Protein AF-0000000084521535 (afdb_homodimer)

Nearest PDB structures (foldseek):
  5iv5-assembly1_O  TM=6.485E-01  e=1.699E-05  Tequatrovirus T4
  2xgf-assembly1_C  TM=7.036E-01  e=1.764E-04  Tequatrovirus T4
  8kec-assembly1_A  TM=5.358E-01  e=5.650E-05  unclassified Caudoviricetes
  5iv5-assembly1_O  TM=6.763E-01  e=2.170E-05  Tequatrovirus T4
  2xgf-assembly1_C  TM=6.401E-01  e=1.350E-04  Tequatrovirus T4

Sequence (310 aa):
MGFIENTKGGSSVPVGAVMHFTTKNPPKGWLKANGEAVSRTQYADLFTVIGTTFGNGDGSTTFNLPDLRGEFIRGFDDERGVDKERIFGSWQEDELKSHNHNLAYRLRSGEQGPLNQWVAESFNGSGYYDKNKITQTGGYETRPRNVSLLACIKYMGFIENTKGGSSVPVGAVMHFTTKNPPKGWLKANGEAVSRTQYADLFTVIGTTFGNGDGSTTFNLPDLRGEFIRGFDDERGVDKERIFGSWQEDELKSHNHNLAYRLRSGEQGPLNQWVAESFNGSGYYDKNKITQTGGYETRPRNVSLLACIKY

Organism: Aneurinibacillus migulanus (NCBI:txid47500)

Structure (mmCIF, N/CA/C/O backbone):
data_AF-0000000084521535-model_v1
#
loop_
_entity.id
_entity.type
_entity.pdbx_description
1 polymer 'Phage Tail Collar Domain'
#
loop_
_atom_site.group_PDB
_atom_site.id
_atom_site.type_symbol
_atom_site.label_atom_id
_atom_site.label_alt_id
_atom_site.label_comp_id
_atom_site.label_asym_id
_atom_site.label_entity_id
_atom_site.label_seq_id
_atom_site.pdbx_PDB_ins_code
_atom_site.Cartn_x
_atom_site.Cartn_y
_atom_site.Cartn_z
_atom_site.occupancy
_atom_site.B_iso_or_equiv
_atom_site.auth_seq_id
_atom_site.auth_comp_id
_atom_site.auth_asym_id
_atom_site.auth_atom_id
_atom_site.pdbx_PDB_model_num
ATOM 1 N N . MET A 1 1 ? 23.375 9.797 11.828 1 26.84 1 MET A N 1
ATOM 2 C CA . MET A 1 1 ? 22.891 11.094 11.352 1 26.84 1 MET A CA 1
ATOM 3 C C . MET A 1 1 ? 21.547 11.438 11.977 1 26.84 1 MET A C 1
ATOM 5 O O . MET A 1 1 ? 20.594 10.664 11.875 1 26.84 1 MET A O 1
ATOM 9 N N . GLY A 1 2 ? 21.5 12.281 13.008 1 27.72 2 GLY A N 1
ATOM 10 C CA . GLY A 1 2 ? 20.484 12.539 14.016 1 27.72 2 GLY A CA 1
ATOM 11 C C . GLY A 1 2 ? 19.234 13.164 13.445 1 27.72 2 GLY A C 1
ATOM 12 O O . GLY A 1 2 ? 19.25 13.734 12.359 1 27.72 2 GLY A O 1
ATOM 13 N N . PHE A 1 3 ? 18.094 12.562 13.742 1 35.12 3 PHE A N 1
ATOM 14 C CA . PHE A 1 3 ? 16.766 13.125 13.539 1 35.12 3 PHE A CA 1
ATOM 15 C C . PHE A 1 3 ? 16.734 14.602 13.922 1 35.12 3 PHE A C 1
ATOM 17 O O . PHE A 1 3 ? 17.172 14.969 15.008 1 35.12 3 PHE A O 1
ATOM 24 N N . ILE A 1 4 ? 17.062 15.477 13 1 33.47 4 ILE A N 1
ATOM 25 C CA . ILE A 1 4 ? 16.938 16.891 13.32 1 33.47 4 ILE A CA 1
ATOM 26 C C . ILE A 1 4 ? 15.516 17.188 13.797 1 33.47 4 ILE A C 1
ATOM 28 O O . ILE A 1 4 ? 14.547 16.906 13.094 1 33.47 4 ILE A O 1
ATOM 32 N N . GLU A 1 5 ? 15.312 17.172 15.07 1 34.81 5 GLU A N 1
ATOM 33 C CA . GLU A 1 5 ? 14.07 17.609 15.703 1 34.81 5 GLU A CA 1
ATOM 34 C C . GLU A 1 5 ? 13.727 19.047 15.32 1 34.81 5 GLU A C 1
ATOM 36 O O . GLU A 1 5 ? 14.344 19.984 15.82 1 34.81 5 GLU A O 1
ATOM 41 N N . ASN A 1 6 ? 13.719 19.422 14.055 1 33.72 6 ASN A N 1
ATOM 42 C CA . ASN A 1 6 ? 13.305 20.812 13.914 1 33.72 6 ASN A CA 1
ATOM 43 C C . ASN A 1 6 ? 11.938 21.047 14.555 1 33.72 6 ASN A C 1
ATOM 45 O O . ASN A 1 6 ? 10.945 20.438 14.156 1 33.72 6 ASN A O 1
ATOM 49 N N . THR A 1 7 ? 11.867 21.516 15.805 1 36.12 7 THR A N 1
ATOM 50 C CA . THR A 1 7 ? 10.82 21.906 16.734 1 36.12 7 THR A CA 1
ATOM 51 C C . THR A 1 7 ? 9.859 22.906 16.094 1 36.12 7 THR A C 1
ATOM 53 O O . THR A 1 7 ? 8.836 23.25 16.688 1 36.12 7 THR A O 1
ATOM 56 N N . LYS A 1 8 ? 10.367 23.781 15.25 1 39.34 8 LYS A N 1
ATOM 57 C CA . LYS A 1 8 ? 9.461 24.922 15.102 1 39.34 8 LYS A CA 1
ATOM 58 C C . LYS A 1 8 ? 8.055 24.469 14.727 1 39.34 8 LYS A C 1
ATOM 60 O O . LYS A 1 8 ? 7.066 25.016 15.219 1 39.34 8 LYS A O 1
ATOM 65 N N . GLY A 1 9 ? 7.758 24.016 13.5 1 36.34 9 GLY A N 1
ATOM 66 C CA . GLY A 1 9 ? 6.387 23.672 13.148 1 36.34 9 GLY A CA 1
ATOM 67 C C . GLY A 1 9 ? 5.953 22.312 13.664 1 36.34 9 GLY A C 1
ATOM 68 O O . GLY A 1 9 ? 6.387 21.281 13.148 1 36.34 9 GLY A O 1
ATOM 69 N N . GLY A 1 10 ? 5.941 22.094 14.867 1 43.03 10 GLY A N 1
ATOM 70 C CA . GLY A 1 10 ? 5.484 20.922 15.594 1 43.03 10 GLY A CA 1
ATOM 71 C C . GLY A 1 10 ? 4.445 20.125 14.836 1 43.03 10 GLY A C 1
ATOM 72 O O . GLY A 1 10 ? 3.244 20.266 15.07 1 43.03 10 GLY A O 1
ATOM 73 N N . SER A 1 11 ? 4.574 20.016 13.461 1 52.09 11 SER A N 1
ATOM 74 C CA . SER A 1 11 ? 3.383 19.672 12.695 1 52.09 11 SER A CA 1
ATOM 75 C C . SER A 1 11 ? 2.844 18.297 13.109 1 52.09 11 SER A C 1
ATOM 77 O O . SER A 1 11 ? 3.584 17.312 13.133 1 52.09 11 SER A O 1
ATOM 79 N N . SER A 1 12 ? 1.848 18.266 13.93 1 79.31 12 SER A N 1
ATOM 80 C CA . SER A 1 12 ? 0.899 17.203 14.25 1 79.31 12 SER A CA 1
ATOM 81 C C . SER A 1 12 ? 0.551 16.375 13.016 1 79.31 12 SER A C 1
ATOM 83 O O . SER A 1 12 ? 0.821 16.797 11.883 1 79.31 12 SER A O 1
ATOM 85 N N . VAL A 1 13 ? 0.452 15.117 13.195 1 89.81 13 VAL A N 1
ATOM 86 C CA . VAL A 1 13 ? -0.038 14.25 12.125 1 89.81 13 VAL A CA 1
ATOM 87 C C . VAL A 1 13 ? -1.269 14.875 11.477 1 89.81 13 VAL A C 1
ATOM 89 O O . VAL A 1 13 ? -2.227 15.242 12.164 1 89.81 13 VAL A O 1
ATOM 92 N N . PRO A 1 14 ? -1.193 15.102 10.102 1 92.31 14 PRO A N 1
ATOM 93 C CA . PRO A 1 14 ? -2.318 15.75 9.422 1 92.31 14 PRO A CA 1
ATOM 94 C C . PRO A 1 14 ? -3.598 14.922 9.477 1 92.31 14 PRO A C 1
ATOM 96 O O . PRO A 1 14 ? -3.537 13.688 9.492 1 92.31 14 PRO A O 1
ATOM 99 N N . VAL A 1 15 ? -4.695 15.664 9.5 1 95.06 15 VAL A N 1
ATOM 100 C CA . VAL A 1 15 ? -6 15.031 9.32 1 95.06 15 VAL A CA 1
ATOM 101 C C . VAL A 1 15 ? -6.02 14.242 8.016 1 95.06 15 VAL A C 1
ATOM 103 O O . VAL A 1 15 ? -5.523 14.711 6.992 1 95.06 15 VAL A O 1
ATOM 106 N N . GLY A 1 16 ? -6.535 12.984 8.047 1 96.81 16 GLY A N 1
ATOM 107 C CA . GLY A 1 16 ? -6.648 12.141 6.871 1 96.81 16 GLY A CA 1
ATOM 108 C C . GLY A 1 16 ? -5.496 11.164 6.727 1 96.81 16 GLY A C 1
ATOM 109 O O . GLY A 1 16 ? -5.52 10.297 5.852 1 96.81 16 GLY A O 1
ATOM 110 N N . ALA A 1 17 ? -4.434 11.344 7.609 1 96.88 17 ALA A N 1
ATOM 111 C CA . ALA A 1 17 ? -3.328 10.383 7.625 1 96.88 17 ALA A CA 1
ATOM 112 C C . ALA A 1 17 ? -3.791 9.023 8.125 1 96.88 17 ALA A C 1
ATOM 114 O O . ALA A 1 17 ? -4.613 8.938 9.047 1 96.88 17 ALA A O 1
ATOM 115 N N . VAL A 1 18 ? -3.256 7.957 7.547 1 97.81 18 VAL A N 1
ATOM 116 C CA . VAL A 1 18 ? -3.5 6.594 8.008 1 97.81 18 VAL A CA 1
ATOM 117 C C . VAL A 1 18 ? -2.246 6.043 8.68 1 97.81 18 VAL A C 1
ATOM 119 O O . VAL A 1 18 ? -1.133 6.23 8.18 1 97.81 18 VAL A O 1
ATOM 122 N N . MET A 1 19 ? -2.482 5.457 9.82 1 97.06 19 MET A N 1
ATOM 123 C CA . MET A 1 19 ? -1.39 4.855 10.578 1 97.06 19 MET A CA 1
ATOM 124 C C . MET A 1 19 ? -1.847 3.572 11.266 1 97.06 19 MET A C 1
ATOM 126 O O . MET A 1 19 ? -3.014 3.447 11.641 1 97.06 19 MET A O 1
ATOM 130 N N . HIS A 1 20 ? -0.945 2.643 11.328 1 97.75 20 HIS A N 1
ATOM 131 C CA . HIS A 1 20 ? -1.2 1.431 12.094 1 97.75 20 HIS A CA 1
ATOM 132 C C . HIS A 1 20 ? -0.786 1.604 13.547 1 97.75 20 HIS A C 1
ATOM 134 O O . HIS A 1 20 ? 0.208 2.273 13.844 1 97.75 20 HIS A O 1
ATOM 140 N N . PHE A 1 21 ? -1.543 0.999 14.477 1 96.44 21 PHE A N 1
ATOM 141 C CA . PHE A 1 21 ? -1.279 1.065 15.906 1 96.44 21 PHE A CA 1
ATOM 142 C C . PHE A 1 21 ? -1.142 -0.333 16.5 1 96.44 21 PHE A C 1
ATOM 144 O O . PHE A 1 21 ? -1.723 -1.29 15.984 1 96.44 21 PHE A O 1
ATOM 151 N N . THR A 1 22 ? -0.386 -0.452 17.531 1 95.94 22 THR A N 1
ATOM 152 C CA . THR A 1 22 ? -0.112 -1.733 18.172 1 95.94 22 THR A CA 1
ATOM 153 C C . THR A 1 22 ? -1.112 -2.002 19.297 1 95.94 22 THR A C 1
ATOM 155 O O . THR A 1 22 ? -0.883 -2.865 20.141 1 95.94 22 THR A O 1
ATOM 158 N N . THR A 1 23 ? -2.184 -1.233 19.312 1 95.69 23 THR A N 1
ATOM 159 C CA . THR A 1 23 ? -3.281 -1.419 20.25 1 95.69 23 THR A CA 1
ATOM 160 C C . THR A 1 23 ? -4.582 -1.716 19.516 1 95.69 23 THR A C 1
ATOM 162 O O . THR A 1 23 ? -4.734 -1.36 18.344 1 95.69 23 THR A O 1
ATOM 165 N N . LYS A 1 24 ? -5.52 -2.312 20.188 1 96.38 24 LYS A N 1
ATOM 166 C CA . LYS A 1 24 ? -6.801 -2.65 19.578 1 96.38 24 LYS A CA 1
ATOM 167 C C . LYS A 1 24 ? -7.727 -1.44 19.531 1 96.38 24 LYS A C 1
ATOM 169 O O . LYS A 1 24 ? -8.695 -1.422 18.781 1 96.38 24 LYS A O 1
ATOM 174 N N . ASN A 1 25 ? -7.422 -0.496 20.422 1 96.44 25 ASN A N 1
ATOM 175 C CA . ASN A 1 25 ? -8.195 0.74 20.438 1 96.44 25 ASN A CA 1
ATOM 176 C C . ASN A 1 25 ? -7.379 1.923 19.938 1 96.44 25 ASN A C 1
ATOM 178 O O . ASN A 1 25 ? -6.191 2.047 20.25 1 96.44 25 ASN A O 1
ATOM 182 N N . PRO A 1 26 ? -8.125 2.744 19.141 1 95.62 26 PRO A N 1
ATOM 183 C CA . PRO A 1 26 ? -7.379 3.904 18.656 1 95.62 26 PRO A CA 1
ATOM 184 C C . PRO A 1 26 ? -7.051 4.906 19.75 1 95.62 26 PRO A C 1
ATOM 186 O O . PRO A 1 26 ? -7.844 5.086 20.688 1 95.62 26 PRO A O 1
ATOM 189 N N . PRO A 1 27 ? -5.879 5.562 19.672 1 93.44 27 PRO A N 1
ATOM 190 C CA . PRO A 1 27 ? -5.629 6.68 20.594 1 93.44 27 PRO A CA 1
ATOM 191 C C . PRO A 1 27 ? -6.504 7.895 20.297 1 93.44 27 PRO A C 1
ATOM 193 O O . PRO A 1 27 ? -7.168 7.941 19.25 1 93.44 27 PRO A O 1
ATOM 196 N N . LYS A 1 28 ? -6.48 8.859 21.234 1 92.12 28 LYS A N 1
ATOM 197 C CA . LYS A 1 28 ? -7.211 10.102 21.016 1 92.12 28 LYS A CA 1
ATOM 198 C C . LYS A 1 28 ? -6.75 10.789 19.734 1 92.12 28 LYS A C 1
ATOM 200 O O . LYS A 1 28 ? -5.551 10.844 19.453 1 92.12 28 LYS A O 1
ATOM 205 N N . GLY A 1 29 ? -7.691 11.242 18.906 1 94.88 29 GLY A N 1
ATOM 206 C CA . GLY A 1 29 ? -7.379 11.938 17.672 1 94.88 29 GLY A CA 1
ATOM 207 C C . GLY A 1 29 ? -7.418 11.031 16.453 1 94.88 29 GLY A C 1
ATOM 208 O O . GLY A 1 29 ? -7.223 11.492 15.328 1 94.88 29 GLY A O 1
ATOM 209 N N . TRP A 1 30 ? -7.727 9.75 16.766 1 96.62 3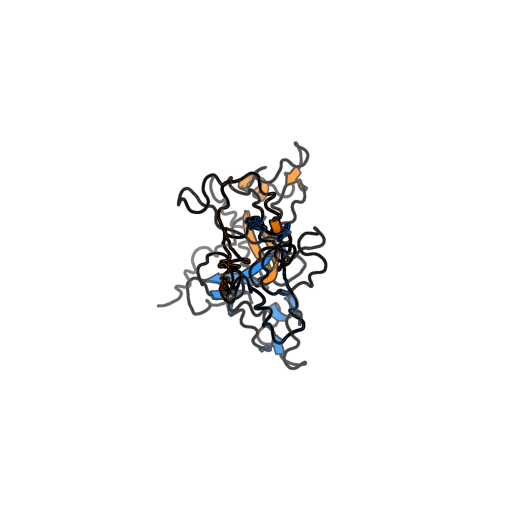0 TRP A N 1
ATOM 210 C CA . TRP A 1 30 ? -7.773 8.766 15.68 1 96.62 30 TRP A CA 1
ATOM 211 C C . TRP A 1 30 ? -9.062 7.953 15.742 1 96.62 30 TRP A C 1
ATOM 213 O O . TRP A 1 30 ? -9.609 7.723 16.812 1 96.62 30 TRP A O 1
ATOM 223 N N . LEU A 1 31 ? -9.555 7.539 14.555 1 97.94 31 LEU A N 1
ATOM 224 C CA . LEU A 1 31 ? -10.656 6.602 14.406 1 97.94 31 LEU A CA 1
ATOM 225 C C . LEU A 1 31 ? -10.195 5.312 13.742 1 97.94 31 LEU A C 1
ATOM 227 O O . LEU A 1 31 ? -9.266 5.324 12.93 1 97.94 31 LEU A O 1
ATOM 231 N N . LYS A 1 32 ? -10.844 4.246 14.086 1 98.56 32 LYS A N 1
ATOM 232 C CA . LYS A 1 32 ? -10.609 3.033 13.305 1 98.56 32 LYS A CA 1
ATOM 233 C C . LYS A 1 32 ? -10.977 3.248 11.836 1 98.56 32 LYS A C 1
ATOM 235 O O . LYS A 1 32 ? -12.008 3.838 11.523 1 98.56 32 LYS A O 1
ATOM 240 N N . ALA A 1 33 ? -10.094 2.855 10.945 1 98.69 33 ALA A N 1
ATOM 241 C CA . ALA A 1 33 ? -10.469 2.816 9.531 1 98.69 33 ALA A CA 1
ATOM 242 C C . ALA A 1 33 ? -11.32 1.589 9.227 1 98.69 33 ALA A C 1
ATOM 244 O O . ALA A 1 33 ? -10.852 0.645 8.586 1 98.69 33 ALA A O 1
ATOM 245 N N . ASN A 1 34 ? -12.562 1.63 9.602 1 98.56 34 ASN A N 1
ATOM 246 C CA . ASN A 1 34 ? -13.391 0.429 9.586 1 98.56 34 ASN A CA 1
ATOM 247 C C . ASN A 1 34 ? -14.641 0.618 8.727 1 98.56 34 ASN A C 1
ATOM 249 O O . ASN A 1 34 ? -15.625 -0.101 8.891 1 98.56 34 ASN A O 1
ATOM 253 N N . GLY A 1 35 ? -14.719 1.656 7.902 1 98.56 35 GLY A N 1
ATOM 254 C CA . GLY A 1 35 ? -15.805 1.842 6.957 1 98.56 35 GLY A CA 1
ATOM 255 C C . GLY A 1 35 ? -17.047 2.445 7.586 1 98.56 35 GLY A C 1
ATOM 256 O O . GLY A 1 35 ? -18.031 2.697 6.898 1 98.56 35 GLY A O 1
ATOM 257 N N . GLU A 1 36 ? -17.031 2.721 8.844 1 98.38 36 GLU A N 1
ATOM 258 C CA . GLU A 1 36 ? -18.203 3.209 9.57 1 98.38 36 GLU A CA 1
ATOM 259 C C . GLU A 1 36 ? -18.625 4.586 9.062 1 98.38 36 GLU A C 1
ATOM 261 O O . GLU A 1 36 ? -17.797 5.391 8.656 1 98.38 36 GLU A O 1
ATOM 266 N N . ALA A 1 37 ? -19.953 4.82 9.07 1 98.75 37 ALA A N 1
ATOM 267 C CA . ALA A 1 37 ? -20.484 6.16 8.852 1 98.75 37 ALA A CA 1
ATOM 268 C C . ALA A 1 37 ? -20.391 6.996 10.125 1 98.75 37 ALA A C 1
ATOM 270 O O . ALA A 1 37 ? -20.891 6.59 11.18 1 98.75 37 ALA A O 1
ATOM 271 N N . VAL A 1 38 ? -19.766 8.156 9.992 1 98.81 38 VAL A N 1
ATOM 272 C CA . VAL A 1 38 ? -19.578 9 11.164 1 98.81 38 VAL A CA 1
ATOM 273 C C . VAL A 1 38 ? -20.141 10.398 10.891 1 98.81 38 VAL A C 1
ATOM 275 O O . VAL A 1 38 ? -20.406 10.75 9.734 1 98.81 38 VAL A O 1
ATOM 278 N N . SER A 1 39 ? -20.281 11.18 11.914 1 98.81 39 SER A N 1
ATOM 279 C CA . SER A 1 39 ? -20.938 12.477 11.836 1 98.81 39 SER A CA 1
ATOM 280 C C . SER A 1 39 ? -20.078 13.484 11.078 1 98.81 39 SER A C 1
ATOM 282 O O . SER A 1 39 ? -18.891 13.648 11.375 1 98.81 39 SER A O 1
ATOM 284 N N . ARG A 1 40 ? -20.75 14.172 10.07 1 98.44 40 ARG A N 1
ATOM 285 C CA . ARG A 1 40 ? -20.062 15.227 9.328 1 98.44 40 ARG A CA 1
ATOM 286 C C . ARG A 1 40 ? -19.75 16.422 10.227 1 98.44 40 ARG A C 1
ATOM 288 O O . ARG A 1 40 ? -18.75 17.109 10.031 1 98.44 40 ARG A O 1
ATOM 295 N N . THR A 1 41 ? -20.578 16.656 11.273 1 98.06 41 THR A N 1
ATOM 296 C CA . THR A 1 41 ? -20.391 17.812 12.141 1 98.06 41 THR A CA 1
ATOM 297 C C . THR A 1 41 ? -19.406 17.516 13.258 1 98.06 41 THR A C 1
ATOM 299 O O . THR A 1 41 ? -18.594 18.359 13.625 1 98.06 41 THR A O 1
ATOM 302 N N . GLN A 1 42 ? -19.422 16.281 13.852 1 97.81 42 GLN A N 1
ATOM 303 C CA . GLN A 1 42 ? -18.484 15.906 14.898 1 97.81 42 GLN A CA 1
ATOM 304 C C . GLN A 1 42 ? -17.062 15.812 14.352 1 97.81 42 GLN A C 1
ATOM 306 O O . GLN A 1 42 ? -16.094 16.156 15.047 1 97.81 42 GLN A O 1
ATOM 311 N N . TYR A 1 43 ? -16.969 15.328 13.148 1 97.88 43 TYR A N 1
ATOM 312 C CA . TYR A 1 43 ? -15.672 15.172 12.508 1 97.88 43 TYR A CA 1
ATOM 313 C C . TYR A 1 43 ? -15.555 16.062 11.281 1 97.88 43 TYR A C 1
ATOM 315 O O . TYR A 1 43 ? -15.195 15.602 10.195 1 97.88 43 TYR A O 1
ATOM 323 N N . ALA A 1 44 ? -15.797 17.328 11.484 1 97.31 44 ALA A N 1
ATOM 324 C CA . ALA A 1 44 ? -15.906 18.297 10.398 1 97.31 44 ALA A CA 1
ATOM 325 C C . ALA A 1 44 ? -14.586 18.453 9.648 1 97.31 44 ALA A C 1
ATOM 327 O O . ALA A 1 44 ? -14.57 18.578 8.422 1 97.31 44 ALA A O 1
ATOM 328 N N . ASP A 1 45 ? -13.422 18.406 10.383 1 96.69 45 ASP A N 1
ATOM 329 C CA . ASP A 1 45 ? -12.125 18.531 9.727 1 96.69 45 ASP A CA 1
ATOM 330 C C . ASP A 1 45 ? -11.844 17.328 8.82 1 96.69 45 ASP A C 1
ATOM 332 O O . ASP A 1 45 ? -11.367 17.5 7.695 1 96.69 45 ASP A O 1
ATOM 336 N N . LEU A 1 46 ? -12.156 16.203 9.328 1 96.12 46 LEU A N 1
ATOM 337 C CA . LEU A 1 46 ? -11.961 15 8.516 1 96.12 46 LEU A CA 1
ATOM 338 C C . LEU A 1 46 ? -12.875 15.016 7.297 1 96.12 46 LEU A C 1
ATOM 340 O O . LEU A 1 46 ? -12.453 14.664 6.191 1 96.12 46 LEU A O 1
ATOM 344 N N . PHE A 1 47 ? -14.133 15.5 7.457 1 97.5 47 PHE A N 1
ATOM 345 C CA . PHE A 1 47 ? -15.055 15.586 6.336 1 97.5 47 PHE A CA 1
ATOM 346 C C . PHE A 1 47 ? -14.555 16.562 5.285 1 97.5 47 PHE A C 1
ATOM 348 O O . PHE A 1 47 ? -14.695 16.328 4.086 1 97.5 47 PHE A O 1
ATOM 355 N N . THR A 1 48 ? -14.016 17.594 5.699 1 96.38 48 THR A N 1
ATOM 356 C CA . THR A 1 48 ? -13.453 18.562 4.77 1 96.38 48 THR A CA 1
ATOM 357 C C . THR A 1 48 ? -12.336 17.953 3.936 1 96.38 48 THR A C 1
ATOM 359 O O . THR A 1 48 ? -12.195 18.25 2.752 1 96.38 48 THR A O 1
ATOM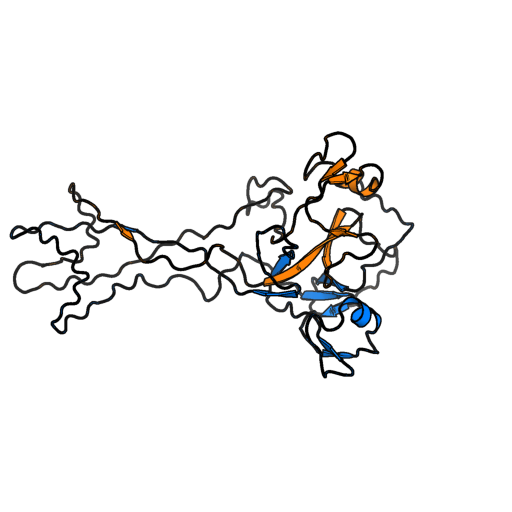 362 N N . VAL A 1 49 ? -11.602 17.016 4.504 1 95.25 49 VAL A N 1
ATOM 363 C CA . VAL A 1 49 ? -10.414 16.453 3.875 1 95.25 49 VAL A CA 1
ATOM 364 C C . VAL A 1 49 ? -10.812 15.297 2.957 1 95.25 49 VAL A C 1
ATOM 366 O O . VAL A 1 49 ? -10.383 15.242 1.805 1 95.25 49 VAL A O 1
ATOM 369 N N . ILE A 1 50 ? -11.68 14.375 3.416 1 96.06 50 ILE A N 1
ATOM 370 C CA . ILE A 1 50 ? -11.852 13.164 2.627 1 96.06 50 ILE A CA 1
ATOM 371 C C . ILE A 1 50 ? -13.227 13.172 1.961 1 96.06 50 ILE A C 1
ATOM 373 O O . ILE A 1 50 ? -13.492 12.383 1.055 1 96.06 50 ILE A O 1
ATOM 377 N N . GLY A 1 51 ? -14.117 14.07 2.422 1 96.44 51 GLY A N 1
ATOM 378 C CA . GLY A 1 51 ? -15.453 14.133 1.857 1 96.44 51 GLY A CA 1
ATOM 379 C C . GLY A 1 51 ? -16.156 12.789 1.864 1 96.44 51 GLY A C 1
ATOM 380 O O . GLY A 1 51 ? -16.234 12.125 2.9 1 96.44 51 GLY A O 1
ATOM 381 N N . THR A 1 52 ? -16.672 12.438 0.68 1 97.56 52 THR A N 1
ATOM 382 C CA . THR A 1 52 ? -17.422 11.188 0.569 1 97.56 52 THR A CA 1
ATOM 383 C C . THR A 1 52 ? -16.672 10.18 -0.287 1 97.56 52 THR A C 1
ATOM 385 O O . THR A 1 52 ? -17.281 9.312 -0.921 1 97.56 52 THR A O 1
ATOM 388 N N . THR A 1 53 ? -15.344 10.312 -0.352 1 97.19 53 THR A N 1
ATOM 389 C CA . THR A 1 53 ? -14.477 9.461 -1.156 1 97.19 53 THR A CA 1
ATOM 390 C C . THR A 1 53 ? -14.758 7.984 -0.865 1 97.19 53 THR A C 1
ATOM 392 O O . THR A 1 53 ? -14.711 7.148 -1.769 1 97.19 53 THR A O 1
ATOM 395 N N . PHE A 1 54 ? -15.062 7.656 0.36 1 98.12 54 PHE A N 1
ATOM 396 C CA . PHE A 1 54 ? -15.188 6.262 0.768 1 98.12 54 PHE A CA 1
ATOM 397 C C . PHE A 1 54 ? -16.641 5.902 1.04 1 98.12 54 PHE A C 1
ATOM 399 O O . PHE A 1 54 ? -16.938 4.828 1.571 1 98.12 54 PHE A O 1
ATOM 406 N N . GLY A 1 55 ? -17.578 6.82 0.749 1 98 55 GLY A N 1
ATOM 407 C CA . GLY A 1 55 ? -19 6.59 0.901 1 98 55 GLY A CA 1
ATOM 408 C C . GLY A 1 55 ? -19.766 7.816 1.368 1 98 55 GLY A C 1
ATOM 409 O O . GLY A 1 55 ? -19.219 8.656 2.09 1 98 55 GLY A O 1
ATOM 410 N N . ASN A 1 56 ? -21.031 7.844 1.109 1 97.75 56 ASN A N 1
ATOM 411 C CA . ASN A 1 56 ? -21.844 9.031 1.35 1 97.75 56 ASN A CA 1
ATOM 412 C C . ASN A 1 56 ? -22.484 9 2.729 1 97.75 56 ASN A C 1
ATOM 414 O O . ASN A 1 56 ? -23.141 9.961 3.137 1 97.75 56 ASN A O 1
ATOM 418 N N . GLY A 1 57 ? -22.172 7.945 3.42 1 97.88 57 GLY A N 1
ATOM 419 C CA . GLY A 1 57 ? -22.938 7.781 4.648 1 97.88 57 GLY A CA 1
ATOM 420 C C . GLY A 1 57 ? -24.438 7.742 4.414 1 97.88 57 GLY A C 1
ATOM 421 O O . GLY A 1 57 ? -24.922 6.973 3.578 1 97.88 57 GLY A O 1
ATOM 422 N N . ASP A 1 58 ? -25.172 8.547 5.133 1 98.19 58 ASP A N 1
ATOM 423 C CA . ASP A 1 58 ? -26.625 8.578 4.977 1 98.19 58 ASP A CA 1
ATOM 424 C C . ASP A 1 58 ? -27.031 9.578 3.904 1 98.19 58 ASP A C 1
ATOM 426 O O . ASP A 1 58 ? -28.219 9.852 3.73 1 98.19 58 ASP A O 1
ATOM 430 N N . GLY A 1 59 ? -26.094 10.148 3.215 1 97.69 59 GLY A N 1
ATOM 431 C CA . GLY A 1 59 ? -26.344 11.117 2.158 1 97.69 59 GLY A CA 1
ATOM 432 C C . GLY A 1 59 ? -26.562 12.523 2.68 1 97.69 59 GLY A C 1
ATOM 433 O O . GLY A 1 59 ? -26.656 13.477 1.897 1 97.69 59 GLY A O 1
ATOM 434 N N . SER A 1 60 ? -26.5 12.742 4 1 97 60 SER A N 1
ATOM 435 C CA . SER A 1 60 ? -26.828 14.055 4.543 1 97 60 SER A CA 1
ATOM 436 C C . SER A 1 60 ? -25.969 14.383 5.762 1 97 60 SER A C 1
ATOM 438 O O . SER A 1 60 ? -25.203 15.344 5.746 1 97 60 SER A O 1
ATOM 440 N N . THR A 1 61 ? -25.922 13.625 6.805 1 98.44 61 THR A N 1
ATOM 441 C CA . THR A 1 61 ? -25.312 14.023 8.07 1 98.44 61 THR A CA 1
ATOM 442 C C . THR A 1 61 ? -24.078 13.172 8.367 1 98.44 61 THR A C 1
ATOM 444 O O . THR A 1 61 ? -23.328 13.461 9.297 1 98.44 61 THR A O 1
ATOM 447 N N . THR A 1 62 ? -23.812 12.148 7.617 1 98.75 62 THR A N 1
ATOM 448 C CA . THR A 1 62 ? -22.672 11.258 7.867 1 98.75 62 THR A CA 1
ATOM 449 C C . THR A 1 62 ? -21.859 11.062 6.594 1 98.75 62 THR A C 1
ATOM 451 O O . THR A 1 62 ? -22.25 11.508 5.516 1 98.75 62 THR A O 1
ATOM 454 N N . PHE A 1 63 ? -20.688 10.562 6.66 1 98.56 63 PHE A N 1
ATOM 455 C CA . PHE A 1 63 ? -19.797 10.094 5.602 1 98.56 63 PHE A CA 1
ATOM 456 C C . PHE A 1 63 ? -19.031 8.844 6.043 1 98.56 63 PHE A C 1
ATOM 458 O O . PHE A 1 63 ? -18.969 8.547 7.234 1 98.56 63 PHE A O 1
ATOM 465 N N . ASN A 1 64 ? -18.484 8.109 5.129 1 98.81 64 ASN A N 1
ATOM 466 C CA . ASN A 1 64 ? -17.859 6.848 5.492 1 98.81 64 ASN A CA 1
ATOM 467 C C . ASN A 1 64 ? -16.344 6.988 5.602 1 98.81 64 ASN A C 1
ATOM 469 O O . ASN A 1 64 ? -15.727 7.691 4.801 1 98.81 64 ASN A O 1
ATOM 473 N N . LEU A 1 65 ? -15.797 6.324 6.59 1 98.69 65 LEU A N 1
ATOM 474 C CA . LEU A 1 65 ? -14.359 6.125 6.73 1 98.69 65 LEU A CA 1
ATOM 475 C C . LEU A 1 65 ? -13.852 5.078 5.742 1 98.69 65 LEU A C 1
ATOM 477 O O . LEU A 1 65 ? -14.633 4.266 5.238 1 98.69 65 LEU A O 1
ATOM 481 N N . PRO A 1 66 ? -12.531 5.191 5.375 1 98.38 66 PRO A N 1
ATOM 482 C CA . PRO A 1 66 ? -12.008 4.031 4.648 1 98.38 66 PRO A CA 1
ATOM 483 C C . PRO A 1 66 ? -12.133 2.732 5.441 1 98.38 66 PRO A C 1
ATOM 485 O O . PRO A 1 66 ? -12.078 2.748 6.676 1 98.38 66 PRO A O 1
ATOM 488 N N . ASP A 1 67 ? -12.344 1.649 4.754 1 98.62 67 ASP A N 1
ATOM 489 C CA . ASP A 1 67 ? -12.367 0.342 5.402 1 98.62 67 ASP A CA 1
ATOM 490 C C . ASP A 1 67 ? -11.086 -0.439 5.109 1 98.62 67 ASP A C 1
ATOM 492 O O . ASP A 1 67 ? -10.945 -1.029 4.035 1 98.62 67 ASP A O 1
ATOM 496 N N . LEU A 1 68 ? -10.172 -0.467 6.086 1 98.62 68 LEU A N 1
ATOM 497 C CA . LEU A 1 68 ? -8.883 -1.112 5.902 1 98.62 68 LEU A CA 1
ATOM 498 C C . LEU A 1 68 ? -8.805 -2.416 6.691 1 98.62 68 LEU A C 1
ATOM 500 O O . LEU A 1 68 ? -7.742 -3.031 6.785 1 98.62 68 LEU A O 1
ATOM 504 N N . ARG A 1 69 ? -9.984 -2.883 7.273 1 98.19 69 ARG A N 1
ATOM 505 C CA . ARG A 1 69 ? -10 -4.133 8.031 1 98.19 69 ARG A CA 1
ATOM 506 C C . ARG A 1 69 ? -9.672 -5.32 7.133 1 98.19 69 ARG A C 1
ATOM 508 O O . ARG A 1 69 ? -10.367 -5.566 6.145 1 98.19 69 ARG A O 1
ATOM 515 N N . GLY A 1 70 ? -8.516 -5.941 7.496 1 97.31 70 GLY A N 1
ATOM 516 C CA . GLY A 1 70 ? -8.141 -7.141 6.766 1 97.31 70 GLY A CA 1
ATOM 517 C C . GLY A 1 70 ? -7.492 -6.844 5.426 1 97.31 70 GLY A C 1
ATOM 518 O O . GLY A 1 70 ? -7.332 -7.742 4.598 1 97.3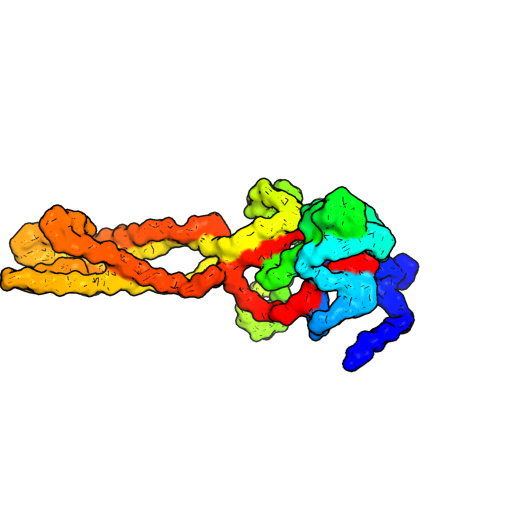1 70 GLY A O 1
ATOM 519 N N . GLU A 1 71 ? -7.203 -5.582 5.129 1 98.31 71 GLU A N 1
ATOM 520 C CA . GLU A 1 71 ? -6.68 -5.199 3.82 1 98.31 71 GLU A CA 1
ATOM 521 C C . GLU A 1 71 ? -5.234 -4.711 3.928 1 98.31 71 GLU A C 1
ATOM 523 O O . GLU A 1 71 ? -4.867 -4.055 4.902 1 98.31 71 GLU A O 1
ATOM 528 N N . PHE A 1 72 ? -4.383 -5 2.9 1 98.19 72 PHE A N 1
ATOM 529 C CA . PHE A 1 72 ? -3.117 -4.297 2.73 1 98.19 72 PHE A CA 1
ATOM 530 C C . PHE A 1 72 ? -3.338 -2.924 2.109 1 98.19 72 PHE A C 1
ATOM 532 O O . PHE A 1 72 ? -4.355 -2.691 1.45 1 98.19 72 PHE A O 1
ATOM 539 N N . ILE A 1 73 ? -2.498 -1.985 2.404 1 98.44 73 ILE A N 1
ATOM 540 C CA . ILE A 1 73 ? -2.514 -0.686 1.741 1 98.44 73 ILE A CA 1
ATOM 541 C C . ILE A 1 73 ? -1.531 -0.69 0.572 1 98.44 73 ILE A C 1
ATOM 543 O O . ILE A 1 73 ? -0.372 -1.081 0.73 1 98.44 73 ILE A O 1
ATOM 547 N N . ARG A 1 74 ? -2.002 -0.317 -0.612 1 98.25 74 ARG A N 1
ATOM 548 C CA . ARG A 1 74 ? -1.168 -0.114 -1.792 1 98.25 74 ARG A CA 1
ATOM 549 C C . ARG A 1 74 ? -1.111 1.361 -2.176 1 98.25 74 ARG A C 1
ATOM 551 O O . ARG A 1 74 ? -2.129 2.059 -2.135 1 98.25 74 ARG A O 1
ATOM 558 N N . GLY A 1 75 ? 0.108 1.886 -2.502 1 98.38 75 GLY A N 1
ATOM 559 C CA . GLY A 1 75 ? 0.208 3.252 -2.988 1 98.38 75 GLY A CA 1
ATOM 560 C C . GLY A 1 75 ? -0.625 3.504 -4.23 1 98.38 75 GLY A C 1
ATOM 561 O O . GLY A 1 75 ? -0.651 2.678 -5.145 1 98.38 75 GLY A O 1
ATOM 562 N N . PHE A 1 76 ? -1.312 4.602 -4.219 1 98.12 76 PHE A N 1
ATOM 563 C CA . PHE A 1 76 ? -2.07 5.023 -5.391 1 98.12 76 PHE A CA 1
ATOM 564 C C . PHE A 1 76 ? -1.159 5.164 -6.602 1 98.12 76 PHE A C 1
ATOM 566 O O . PHE A 1 76 ? -0.056 5.703 -6.496 1 98.12 76 PHE A O 1
ATOM 573 N N . ASP A 1 77 ? -1.618 4.711 -7.73 1 97.06 77 ASP A N 1
ATOM 574 C CA . ASP A 1 77 ? -0.79 4.641 -8.93 1 97.06 77 ASP A CA 1
ATOM 575 C C . ASP A 1 77 ? -0.379 6.035 -9.398 1 97.06 77 ASP A C 1
ATOM 577 O O . ASP A 1 77 ? 0.751 6.238 -9.844 1 97.06 77 ASP A O 1
ATOM 581 N N . ASP A 1 78 ? -1.411 6.988 -9.367 1 95.62 78 ASP A N 1
ATOM 582 C CA . ASP A 1 78 ? -1.148 8.367 -9.766 1 95.62 78 ASP A CA 1
ATOM 583 C C . ASP A 1 78 ? -0.438 8.422 -11.117 1 95.62 78 ASP A C 1
ATOM 585 O O . ASP A 1 78 ? 0.583 9.094 -11.258 1 95.62 78 ASP A O 1
ATOM 589 N N . GLU A 1 79 ? -0.822 7.574 -12.109 1 92.94 79 GLU A N 1
ATOM 590 C CA . GLU A 1 79 ? -0.468 7.578 -13.523 1 92.94 79 GLU A CA 1
ATOM 591 C C . GLU A 1 79 ? 0.933 7.012 -13.742 1 92.94 79 GLU A C 1
ATOM 593 O O . GLU A 1 79 ? 1.536 7.227 -14.797 1 92.94 79 GLU A O 1
ATOM 598 N N . ARG A 1 80 ? 1.555 6.328 -12.797 1 94.75 80 ARG A N 1
ATOM 599 C CA . ARG A 1 80 ? 2.832 5.668 -13.039 1 94.75 80 ARG A CA 1
ATOM 600 C C . ARG A 1 80 ? 2.678 4.539 -14.047 1 94.75 80 ARG A C 1
ATOM 602 O O . ARG A 1 80 ? 3.572 4.301 -14.867 1 94.75 80 ARG A O 1
ATOM 609 N N . GLY A 1 81 ? 1.604 3.705 -13.922 1 94.56 81 GLY A N 1
ATOM 610 C CA . GLY A 1 81 ? 1.321 2.652 -14.883 1 94.56 81 GLY A CA 1
ATOM 611 C C . GLY A 1 81 ? 1.447 1.259 -14.297 1 94.56 81 GLY A C 1
ATOM 612 O O . GLY A 1 81 ? 1.248 0.264 -14.992 1 94.56 81 GLY A O 1
ATOM 613 N N . VAL A 1 82 ? 1.706 1.094 -13.047 1 92.88 82 VAL A N 1
ATOM 614 C CA . VAL A 1 82 ? 1.827 -0.195 -12.375 1 92.88 82 VAL A CA 1
ATOM 615 C C . VAL A 1 82 ? 0.439 -0.73 -12.023 1 92.88 82 VAL A C 1
ATOM 617 O O . VAL A 1 82 ? 0.163 -1.919 -12.203 1 92.88 82 VAL A O 1
ATOM 620 N N . ASP A 1 83 ? -0.403 0.022 -11.516 1 94.06 83 ASP A N 1
ATOM 621 C CA . ASP A 1 83 ? -1.791 -0.256 -11.164 1 94.06 83 ASP A CA 1
ATOM 622 C C . ASP A 1 83 ? -2.748 0.638 -11.945 1 94.06 83 ASP A C 1
ATOM 624 O O . ASP A 1 83 ? -3.5 1.419 -11.359 1 94.06 83 ASP A O 1
ATOM 628 N N . LYS A 1 84 ? -2.691 0.394 -13.172 1 91.5 84 LYS A N 1
ATOM 629 C CA . LYS A 1 84 ? -3.336 1.301 -14.117 1 91.5 84 LYS A CA 1
ATOM 630 C C . LYS A 1 84 ? -4.848 1.327 -13.906 1 91.5 84 LYS A C 1
ATOM 632 O O . LYS A 1 84 ? -5.461 0.291 -13.648 1 91.5 84 LYS A O 1
ATOM 637 N N . GLU A 1 85 ? -5.461 2.504 -14.047 1 89.31 85 GLU A N 1
ATOM 638 C CA . GLU A 1 85 ? -6.898 2.764 -14.023 1 89.31 85 GLU A CA 1
ATOM 639 C C . GLU A 1 85 ? -7.469 2.57 -12.625 1 89.31 85 GLU A C 1
ATOM 641 O O . GLU A 1 85 ? -8.688 2.523 -12.445 1 89.31 85 GLU A O 1
ATOM 646 N N . ARG A 1 86 ? -6.57 2.365 -11.711 1 93.94 86 ARG A N 1
ATOM 647 C CA . ARG A 1 86 ? -7.035 2.252 -10.336 1 93.94 86 ARG A CA 1
ATOM 648 C C . ARG A 1 86 ? -7.711 3.541 -9.875 1 93.94 86 ARG A C 1
ATOM 650 O O . ARG A 1 86 ? -7.168 4.633 -10.062 1 93.94 86 ARG A O 1
ATOM 657 N N . ILE A 1 87 ? -8.961 3.387 -9.328 1 95.81 87 ILE A N 1
ATOM 658 C CA . ILE A 1 87 ? -9.633 4.516 -8.695 1 95.81 87 ILE A CA 1
ATOM 659 C C . ILE A 1 87 ? -9.078 4.73 -7.293 1 95.81 87 ILE A C 1
ATOM 661 O O . ILE A 1 87 ? -8.938 3.779 -6.523 1 95.81 87 ILE A O 1
ATOM 665 N N . PHE A 1 88 ? -8.711 5.969 -7.012 1 97.19 88 PHE A N 1
ATOM 666 C CA . PHE A 1 88 ? -8.219 6.297 -5.68 1 97.19 88 PHE A CA 1
ATOM 667 C C . PHE A 1 88 ? -9.195 5.828 -4.609 1 97.19 88 PHE A C 1
ATOM 669 O O . PHE A 1 88 ? -10.398 6.035 -4.727 1 97.19 88 PHE A O 1
ATOM 676 N N . GLY A 1 89 ? -8.633 5.188 -3.547 1 97.25 89 GLY A N 1
ATOM 677 C CA . GLY A 1 89 ? -9.422 4.754 -2.408 1 97.25 89 GLY A CA 1
ATOM 678 C C . GLY A 1 89 ? -10.188 3.469 -2.67 1 97.25 89 GLY A C 1
ATOM 679 O O . GLY A 1 89 ? -10.859 2.945 -1.776 1 97.25 89 GLY A O 1
ATOM 680 N N . SER A 1 90 ? -10.07 2.844 -3.846 1 97.38 90 SER A N 1
ATOM 681 C CA . SER A 1 90 ? -10.867 1.673 -4.195 1 97.38 90 SER A CA 1
ATOM 682 C C . SER A 1 90 ? -10.195 0.387 -3.719 1 97.38 90 SER A C 1
ATOM 684 O O . SER A 1 90 ? -9 0.369 -3.451 1 97.38 90 SER A O 1
ATOM 686 N N . TRP A 1 91 ? -10.977 -0.575 -3.566 1 96.62 91 TRP A N 1
ATOM 687 C CA . TRP A 1 91 ? -10.562 -1.927 -3.201 1 96.62 91 TRP A CA 1
ATOM 688 C C . TRP A 1 91 ? -10.172 -2.73 -4.438 1 96.62 91 TRP A C 1
ATOM 690 O O . TRP A 1 91 ? -10.766 -2.562 -5.508 1 96.62 91 TRP A O 1
ATOM 700 N N . GLN A 1 92 ? -9.109 -3.592 -4.277 1 95.31 92 GLN A N 1
ATOM 701 C CA . GLN A 1 92 ? -8.68 -4.527 -5.312 1 95.31 92 GLN A CA 1
ATOM 702 C C . GLN A 1 92 ? -8.469 -5.926 -4.734 1 95.31 92 GLN A C 1
ATOM 704 O O . GLN A 1 92 ? -7.852 -6.078 -3.678 1 95.31 92 GLN A O 1
ATOM 709 N N . GLU A 1 93 ? -8.969 -6.93 -5.445 1 94.88 93 GLU A N 1
ATOM 710 C CA . GLU A 1 93 ? -8.859 -8.32 -5.004 1 94.88 93 GLU A CA 1
ATOM 711 C C . GLU A 1 93 ? -7.422 -8.812 -5.098 1 94.88 93 GLU A C 1
ATOM 713 O O . GLU A 1 93 ? -6.617 -8.258 -5.852 1 94.88 93 GLU A O 1
ATOM 718 N N . ASP A 1 94 ? -7.113 -9.883 -4.297 1 94.44 94 ASP A N 1
ATOM 719 C CA . ASP A 1 94 ? -5.832 -10.555 -4.492 1 94.44 94 ASP A CA 1
ATOM 720 C C . ASP A 1 94 ? -5.754 -11.203 -5.871 1 94.44 94 ASP A C 1
ATOM 722 O O . ASP A 1 94 ? -6.77 -11.336 -6.559 1 94.44 94 ASP A O 1
ATOM 726 N N . GLU A 1 95 ? -4.578 -11.508 -6.285 1 92.12 95 GLU A N 1
ATOM 727 C CA . GLU A 1 95 ? -4.336 -12.141 -7.578 1 92.12 95 GLU A CA 1
ATOM 728 C C . GLU A 1 95 ? -3.047 -12.953 -7.559 1 92.12 95 GLU A C 1
ATOM 730 O O . GLU A 1 95 ? -2.074 -12.57 -6.906 1 92.12 95 GLU A O 1
ATOM 735 N N . LEU A 1 96 ? -3.119 -14.125 -8.164 1 89.06 96 LEU A N 1
ATOM 736 C CA . LEU A 1 96 ? -1.93 -14.906 -8.484 1 89.06 96 LEU A CA 1
ATOM 737 C C . LEU A 1 96 ? -1.468 -14.641 -9.914 1 89.06 96 LEU A C 1
ATOM 739 O O . LEU A 1 96 ? -2.277 -14.648 -10.844 1 89.06 96 LEU A O 1
ATOM 743 N N . LYS A 1 97 ? -0.244 -14.367 -9.992 1 86.06 97 LYS A N 1
ATOM 744 C CA . LYS A 1 97 ? 0.289 -14.156 -11.336 1 86.06 97 LYS A CA 1
ATOM 745 C C . LYS A 1 97 ? 0.096 -15.398 -12.203 1 86.06 97 LYS A C 1
ATOM 747 O O . LYS A 1 97 ? 0.316 -16.516 -11.75 1 86.06 97 LYS A O 1
ATOM 752 N N . SER A 1 98 ? -0.384 -15.125 -13.461 1 81.88 98 SER A N 1
ATOM 753 C CA . SER A 1 98 ? -0.622 -16.219 -14.391 1 81.88 98 SER A CA 1
ATOM 754 C C . SER A 1 98 ? 0.619 -17.094 -14.539 1 81.88 98 SER A C 1
ATOM 756 O O . SER A 1 98 ? 1.738 -16.578 -14.625 1 81.88 98 SER A O 1
ATOM 758 N N . HIS A 1 99 ? 0.362 -18.375 -14.523 1 75.38 99 HIS A N 1
ATOM 759 C CA . HIS A 1 99 ? 1.459 -19.328 -14.703 1 75.38 99 HIS A CA 1
ATOM 760 C C . HIS A 1 99 ? 0.951 -20.672 -15.203 1 75.38 99 HIS A C 1
ATOM 762 O O . HIS A 1 99 ? -0.251 -20.938 -15.156 1 75.38 99 HIS A O 1
ATOM 768 N N . ASN A 1 100 ? 1.785 -21.359 -15.945 1 69.25 100 ASN A N 1
ATOM 769 C CA . ASN A 1 100 ? 1.46 -22.703 -16.438 1 69.25 100 ASN A CA 1
ATOM 770 C C . ASN A 1 100 ? 2.398 -23.75 -15.852 1 69.25 100 ASN A C 1
ATOM 772 O O . ASN A 1 100 ? 3.426 -23.422 -15.266 1 69.25 100 ASN A O 1
ATOM 776 N N . HIS A 1 101 ? 1.808 -24.906 -15.867 1 68 101 HIS A N 1
ATOM 777 C CA . HIS A 1 101 ? 2.619 -26.062 -15.5 1 68 101 HIS A CA 1
ATOM 778 C C . HIS A 1 101 ? 2.797 -27.016 -16.688 1 68 101 HIS A C 1
ATOM 780 O O . HIS A 1 101 ? 1.897 -27.141 -17.516 1 68 101 HIS A O 1
ATOM 786 N N . ASN A 1 102 ? 4.074 -27.328 -16.875 1 58.34 102 ASN A N 1
ATOM 787 C CA . ASN A 1 102 ? 4.336 -28.328 -17.906 1 58.34 102 ASN A CA 1
ATOM 788 C C . ASN A 1 102 ? 4.125 -29.75 -17.375 1 58.34 102 ASN A C 1
ATOM 790 O O . ASN A 1 102 ? 4.523 -30.062 -16.25 1 58.34 102 ASN A O 1
ATOM 794 N N . LEU A 1 103 ? 3.174 -30.312 -18.094 1 57.28 103 LEU A N 1
ATOM 795 C CA . LEU A 1 103 ? 3.027 -31.734 -17.844 1 57.28 103 LEU A CA 1
ATOM 796 C C . LEU A 1 103 ? 3.99 -32.562 -18.703 1 57.28 103 LEU A C 1
ATOM 798 O O . LEU A 1 103 ? 3.947 -32.469 -19.938 1 57.28 103 LEU A O 1
ATOM 802 N N . ALA A 1 104 ? 5.043 -32.969 -18.047 1 50.09 104 ALA A N 1
ATOM 803 C CA . ALA A 1 104 ? 5.918 -33.875 -18.812 1 50.09 104 ALA A CA 1
ATOM 804 C C . ALA A 1 104 ? 5.402 -35.312 -18.781 1 50.09 104 ALA A C 1
ATOM 806 O O . ALA A 1 104 ? 5.055 -35.812 -17.719 1 50.09 104 ALA A O 1
ATOM 807 N N . TYR A 1 105 ? 4.824 -35.719 -19.891 1 50.16 105 TYR A N 1
ATOM 808 C CA . TYR A 1 105 ? 4.391 -37.094 -19.953 1 50.16 105 TYR A CA 1
ATOM 809 C C . TYR A 1 105 ? 5.191 -37.875 -21 1 50.16 105 TYR A C 1
ATOM 811 O O . TYR A 1 105 ? 5.762 -37.281 -21.922 1 50.16 105 TYR A O 1
ATOM 819 N N . ARG A 1 106 ? 5.785 -39 -20.484 1 42.81 106 ARG A N 1
ATOM 820 C CA . ARG A 1 106 ? 6.418 -39.906 -21.438 1 42.81 106 ARG A CA 1
ATOM 821 C C . ARG A 1 106 ? 5.402 -40.906 -22.016 1 42.81 106 ARG A C 1
ATOM 823 O O . ARG A 1 106 ? 4.57 -41.438 -21.297 1 42.81 106 ARG A O 1
ATOM 830 N N . LEU A 1 107 ? 5.23 -40.875 -23.375 1 42.06 107 LEU A N 1
ATOM 831 C CA . LEU A 1 107 ? 4.402 -41.844 -24.094 1 42.06 107 LEU A CA 1
ATOM 832 C C . LEU A 1 107 ? 5.164 -43.125 -24.328 1 42.06 107 LEU A C 1
ATOM 834 O O . LEU A 1 107 ? 6.355 -43.125 -24.641 1 42.06 107 LEU A O 1
ATOM 838 N N . ARG A 1 108 ? 4.934 -44.188 -23.422 1 36.41 108 ARG A N 1
ATOM 839 C CA . ARG A 1 108 ? 5.52 -45.469 -23.812 1 36.41 108 ARG A CA 1
ATOM 840 C C . ARG A 1 108 ? 4.906 -45.969 -25.109 1 36.41 108 ARG A C 1
ATOM 842 O O . ARG A 1 108 ? 3.697 -45.844 -25.328 1 36.41 108 ARG A O 1
ATOM 849 N N . SER A 1 109 ? 5.746 -46 -26.203 1 38.72 109 SER A N 1
ATOM 850 C CA . SER A 1 109 ? 5.383 -46.688 -27.453 1 38.72 109 SER A CA 1
ATOM 851 C C . SER A 1 109 ? 5.043 -48.156 -27.203 1 38.72 109 SER A C 1
ATOM 853 O O . SER A 1 109 ? 5.824 -48.875 -26.578 1 38.72 109 SER A O 1
ATOM 855 N N . GLY A 1 110 ? 3.926 -48.562 -26.672 1 37.66 110 GLY A N 1
ATOM 856 C CA . GLY A 1 110 ? 3.754 -50 -26.766 1 37.66 110 GLY A CA 1
ATOM 857 C C . GLY A 1 110 ? 3.99 -50.531 -28.172 1 37.66 110 GLY A C 1
ATOM 858 O O . GLY A 1 110 ? 4.121 -49.75 -29.125 1 37.66 110 GLY A O 1
ATOM 859 N N . GLU A 1 111 ? 4.352 -51.875 -28.406 1 36.78 111 GLU A N 1
ATOM 860 C CA . GLU A 1 111 ? 4.527 -52.594 -29.672 1 36.78 111 GLU A CA 1
ATOM 861 C C . GLU A 1 111 ? 3.594 -52.031 -30.75 1 36.78 111 GLU A C 1
ATOM 863 O O . GLU A 1 111 ? 3.975 -51.938 -31.922 1 36.78 111 GLU A O 1
ATOM 868 N N . GLN A 1 112 ? 2.303 -52.469 -30.875 1 33.53 112 GLN A N 1
ATOM 869 C CA . GLN A 1 112 ? 1.369 -52.125 -31.938 1 33.53 112 GLN A CA 1
ATOM 870 C C . GLN A 1 112 ? 0.983 -50.656 -31.891 1 33.53 112 GLN A C 1
ATOM 872 O O . GLN A 1 112 ? 0.526 -50.156 -30.859 1 33.53 112 GLN A O 1
ATOM 877 N N . GLY A 1 113 ? 1.232 -49.719 -32.938 1 35.16 113 GLY A N 1
ATOM 878 C CA . GLY A 1 113 ? 1.263 -48.344 -33.406 1 35.16 113 GLY A CA 1
ATOM 879 C C . GLY A 1 113 ? 1.522 -47.344 -32.312 1 35.16 113 GLY A C 1
ATOM 880 O O . GLY A 1 113 ? 1.546 -47.688 -31.141 1 35.16 113 GLY A O 1
ATOM 881 N N . PRO A 1 114 ? 2.193 -46.25 -32.938 1 35.03 114 PRO A N 1
ATOM 882 C CA . PRO A 1 114 ? 2.504 -45.094 -32.062 1 35.03 114 PRO A CA 1
ATOM 883 C C . PRO A 1 114 ? 1.389 -44.781 -31.078 1 35.03 114 PRO A C 1
ATOM 885 O O . PRO A 1 114 ? 0.233 -44.594 -31.469 1 35.03 114 PRO A O 1
ATOM 888 N N . LEU A 1 115 ? 1.123 -45.688 -30.234 1 32.34 115 LEU A N 1
ATOM 889 C CA . LEU A 1 115 ? 0.109 -45.188 -29.312 1 32.34 115 LEU A CA 1
ATOM 890 C C . LEU A 1 115 ? 0.385 -43.719 -28.969 1 32.34 115 LEU A C 1
ATOM 892 O O . LEU A 1 115 ? 1.265 -43.438 -28.156 1 32.34 115 LEU A O 1
ATOM 896 N N . ASN A 1 116 ? 0.697 -42.938 -30.078 1 33.44 116 ASN A N 1
ATOM 897 C CA . ASN A 1 116 ? 0.771 -41.5 -30.031 1 33.44 116 ASN A CA 1
ATOM 898 C C . ASN A 1 116 ? -0.28 -40.906 -29.094 1 33.44 116 ASN A C 1
ATOM 900 O O . ASN A 1 116 ? -0.543 -39.719 -29.125 1 33.44 116 ASN A O 1
ATOM 904 N N . GLN A 1 117 ? -1.468 -41.594 -29.047 1 30.17 117 GLN A N 1
ATOM 905 C CA . GLN A 1 117 ? -2.617 -40.844 -28.531 1 30.17 117 GLN A CA 1
ATOM 906 C C . GLN A 1 117 ? -2.35 -40.312 -27.141 1 30.17 117 GLN A C 1
ATOM 908 O O . GLN A 1 117 ? -1.971 -41.062 -26.234 1 30.17 117 GLN A O 1
ATOM 913 N N . TRP A 1 118 ? -1.674 -39.219 -27.25 1 35.75 118 TRP A N 1
ATOM 914 C CA . TRP A 1 118 ? -1.995 -38.344 -26.109 1 35.75 118 TRP A CA 1
ATOM 915 C C . TRP A 1 118 ? -3.492 -38.375 -25.812 1 35.75 118 TRP A C 1
ATOM 917 O O . TRP A 1 118 ? -4.309 -38.094 -26.703 1 35.75 118 TRP A O 1
ATOM 927 N N . VAL A 1 119 ? -4.316 -39.344 -25.719 1 31.3 119 VAL A N 1
ATOM 928 C CA . VAL A 1 119 ? -5.762 -39.156 -25.641 1 31.3 119 VAL A CA 1
ATOM 929 C C . VAL A 1 119 ? -6.121 -38.344 -24.391 1 31.3 119 VAL A C 1
ATOM 931 O O . VAL A 1 119 ? -5.816 -38.75 -23.281 1 31.3 119 VAL A O 1
ATOM 934 N N . ALA A 1 120 ? -5.855 -36.938 -24.344 1 35.03 120 ALA A N 1
ATOM 935 C CA . ALA A 1 120 ? -7.016 -36.281 -23.766 1 35.03 120 ALA A CA 1
ATOM 936 C C . ALA A 1 120 ? -8.312 -36.875 -24.312 1 35.03 120 ALA A C 1
ATOM 938 O O . ALA A 1 120 ? -8.766 -36.5 -25.406 1 35.03 120 ALA A O 1
ATOM 939 N N . GLU A 1 121 ? -8.375 -38.062 -24.656 1 31.73 121 GLU A N 1
ATOM 940 C CA . GLU A 1 121 ? -9.5 -38.625 -25.391 1 31.73 121 GLU A CA 1
ATOM 941 C C . GLU A 1 121 ? -10.828 -38.25 -24.734 1 31.73 121 GLU A C 1
ATOM 943 O O . GLU A 1 121 ? -10.984 -38.406 -23.516 1 31.73 121 GLU A O 1
ATOM 948 N N . SER A 1 122 ? -11.477 -37.156 -25.234 1 32.31 122 SER A N 1
ATOM 949 C CA . SER A 1 122 ? -12.93 -37.312 -25.203 1 32.31 122 SER A CA 1
ATOM 950 C C . SER A 1 122 ? -13.344 -38.688 -25.656 1 32.31 122 SER A C 1
ATOM 952 O O . SER A 1 122 ? -13.07 -39.094 -26.797 1 32.31 122 SER A O 1
ATOM 954 N N . PHE A 1 123 ? -13.039 -39.812 -24.891 1 30.72 123 PHE A N 1
ATOM 955 C CA . PHE A 1 123 ? -13.734 -41.031 -25.297 1 30.72 123 PHE A CA 1
ATOM 956 C C . PHE A 1 123 ? -15.188 -40.719 -25.672 1 30.72 123 PHE A C 1
ATOM 958 O O . PHE A 1 123 ? -15.898 -40.062 -24.906 1 30.72 123 PHE A O 1
ATOM 965 N N . ASN A 1 124 ? -15.508 -40.438 -26.812 1 32.41 124 ASN A N 1
ATOM 966 C CA . ASN A 1 124 ? -16.922 -40.594 -27.156 1 32.41 124 ASN A CA 1
ATOM 967 C C . ASN A 1 124 ? -17.547 -41.75 -26.391 1 32.41 124 ASN A C 1
ATOM 969 O O . ASN A 1 124 ? -18.766 -41.938 -26.422 1 32.41 124 ASN A O 1
ATOM 973 N N . GLY A 1 125 ? -17.125 -42.969 -26.391 1 32.88 125 GLY A N 1
ATOM 974 C CA . GLY A 1 125 ? -17.891 -43.781 -25.469 1 32.88 125 GLY A CA 1
ATOM 975 C C . GLY A 1 125 ? -17.844 -43.281 -24.047 1 32.88 125 GLY A C 1
ATOM 976 O O . GLY A 1 125 ? -17.094 -42.344 -23.734 1 32.88 125 GLY A O 1
ATOM 977 N N . SER A 1 126 ? -18.734 -43.75 -23.016 1 31.62 126 SER A N 1
ATOM 978 C CA . SER A 1 126 ? -18.828 -43.156 -21.688 1 31.62 126 SER A CA 1
ATOM 979 C C . SER A 1 126 ? -17.453 -42.906 -21.094 1 31.62 126 SER A C 1
ATOM 981 O O . SER A 1 126 ? -17.016 -43.594 -20.172 1 31.62 126 SER A O 1
ATOM 983 N N . GLY A 1 127 ? -16.516 -43.062 -21.844 1 31.66 127 GLY A N 1
ATOM 984 C CA . GLY A 1 127 ? -15.219 -42.969 -21.219 1 31.66 127 GLY A CA 1
ATOM 985 C C . GLY A 1 127 ? -14.953 -41.625 -20.578 1 31.66 127 GLY A C 1
ATOM 986 O O . GLY A 1 127 ? -15.312 -40.594 -21.125 1 31.66 127 GLY A O 1
ATOM 987 N N . TYR A 1 128 ? -15.086 -41.594 -19.266 1 28.88 128 TYR A N 1
ATOM 988 C CA . TYR A 1 128 ? -14.898 -40.5 -18.344 1 28.88 128 TYR A CA 1
ATOM 989 C C . TYR A 1 128 ? -13.578 -39.781 -18.609 1 28.88 128 TYR A C 1
ATOM 991 O O . TYR A 1 128 ? -12.539 -40.406 -18.766 1 28.88 128 TYR A O 1
ATOM 999 N N . TYR A 1 129 ? -13.422 -39.062 -19.734 1 32.84 129 TYR A N 1
ATOM 1000 C CA . TYR A 1 129 ? -12.383 -38.031 -19.688 1 32.84 129 TYR A CA 1
ATOM 1001 C C . TYR A 1 129 ? -12.125 -37.562 -18.266 1 32.84 129 TYR A C 1
ATOM 1003 O O . TYR A 1 129 ? -13.039 -37.125 -17.578 1 32.84 129 TYR A O 1
ATOM 1011 N N . ASP A 1 130 ? -11.422 -38.469 -17.594 1 31.34 130 ASP A N 1
ATOM 1012 C CA . ASP A 1 130 ? -11.094 -37.875 -16.297 1 31.34 130 ASP A CA 1
ATOM 1013 C C . ASP A 1 130 ? -10.25 -36.625 -16.484 1 31.34 130 ASP A C 1
ATOM 1015 O O . ASP A 1 130 ? -9.25 -36.625 -17.203 1 31.34 130 ASP A O 1
ATOM 1019 N N . LYS A 1 131 ? -10.719 -35.5 -17.016 1 37.31 131 LYS A N 1
ATOM 1020 C CA . LYS A 1 131 ? -10.039 -34.219 -16.766 1 37.31 131 LYS A CA 1
ATOM 1021 C C . LYS A 1 131 ? -9.016 -34.375 -15.641 1 37.31 131 LYS A C 1
ATOM 1023 O O . LYS A 1 131 ? -9.375 -34.688 -14.5 1 37.31 131 LYS A O 1
ATOM 1028 N N . ASN A 1 132 ? -7.852 -35.031 -16.078 1 39.94 132 ASN A N 1
ATOM 1029 C CA . ASN A 1 132 ? -6.844 -34.969 -15.023 1 39.94 132 ASN A CA 1
ATOM 1030 C C . ASN A 1 132 ? -6.699 -33.562 -14.445 1 39.94 132 ASN A C 1
ATOM 1032 O O . ASN A 1 132 ? -6.426 -32.625 -15.172 1 39.94 132 ASN A O 1
ATOM 1036 N N . LYS A 1 133 ? -7.613 -33.125 -13.859 1 41.81 133 LYS A N 1
ATOM 1037 C CA . LYS A 1 133 ? -7.523 -31.875 -13.094 1 41.81 133 LYS A CA 1
ATOM 1038 C C . LYS A 1 133 ? -6.273 -31.859 -12.219 1 41.81 133 LYS A C 1
ATOM 1040 O O . LYS A 1 133 ? -5.953 -32.844 -11.562 1 41.81 133 LYS A O 1
ATOM 1045 N N . ILE A 1 134 ? -5.137 -31.188 -12.828 1 52.81 134 ILE A N 1
ATOM 1046 C CA . ILE A 1 134 ? -4.133 -30.844 -11.82 1 52.81 134 ILE A CA 1
ATOM 1047 C C . ILE A 1 134 ? -4.812 -30.266 -10.586 1 52.81 134 ILE A C 1
ATOM 1049 O O . ILE A 1 134 ? -5.84 -29.594 -10.695 1 52.81 134 ILE A O 1
ATOM 1053 N N . THR A 1 135 ? -4.781 -31.016 -9.586 1 54.22 135 THR A N 1
ATOM 1054 C CA . THR A 1 135 ? -5.398 -30.594 -8.336 1 54.22 135 THR A CA 1
ATOM 1055 C C . THR A 1 135 ? -4.984 -29.172 -7.988 1 54.22 135 THR A C 1
ATOM 1057 O O . THR A 1 135 ? -3.979 -28.672 -8.492 1 54.22 135 THR A O 1
ATOM 1060 N N . GLN A 1 136 ? -5.949 -28.484 -7.543 1 61.16 136 GLN A N 1
ATOM 1061 C CA . GLN A 1 136 ? -5.789 -27.109 -7.074 1 61.16 136 GLN A CA 1
ATOM 1062 C C . GLN A 1 136 ? -4.93 -27.062 -5.812 1 61.16 136 GLN A C 1
ATOM 1064 O O . GLN A 1 136 ? -5.02 -27.938 -4.957 1 61.16 136 GLN A O 1
ATOM 1069 N N . THR A 1 137 ? -3.781 -26.344 -5.832 1 66.75 137 THR A N 1
ATOM 1070 C CA . THR A 1 137 ? -3.033 -26.078 -4.609 1 66.75 137 THR A CA 1
ATOM 1071 C C . THR A 1 137 ? -3.082 -24.594 -4.258 1 66.75 137 THR A C 1
ATOM 1073 O O . THR A 1 137 ? -3.348 -23.75 -5.121 1 66.75 137 THR A O 1
ATOM 1076 N N . GLY A 1 138 ? -3.252 -24.328 -3.029 1 72.06 138 GLY A N 1
ATOM 1077 C CA . GLY A 1 138 ? -3.305 -22.969 -2.5 1 72.06 138 GLY A CA 1
ATOM 1078 C C . GLY A 1 138 ? -4.496 -22.734 -1.592 1 72.06 138 GLY A C 1
ATOM 1079 O O . GLY A 1 138 ? -5.273 -23.656 -1.323 1 72.06 138 GLY A O 1
ATOM 1080 N N . GLY A 1 139 ? -4.496 -21.672 -0.877 1 76.5 139 GLY A N 1
ATOM 1081 C CA . GLY A 1 139 ? -5.594 -21.266 -0.009 1 76.5 139 GLY A CA 1
ATOM 1082 C C . GLY A 1 139 ? -6.551 -20.297 -0.662 1 76.5 139 GLY A C 1
ATOM 1083 O O . GLY A 1 139 ? -6.684 -20.266 -1.887 1 76.5 139 GLY A O 1
ATOM 1084 N N . TYR A 1 140 ? -7.332 -19.672 0.059 1 85.31 140 TYR A N 1
ATOM 1085 C CA . TYR A 1 140 ? -8.414 -18.844 -0.47 1 85.31 140 TYR A CA 1
ATOM 1086 C C . TYR A 1 140 ? -7.914 -17.453 -0.837 1 85.31 140 TYR A C 1
ATOM 1088 O O . TYR A 1 140 ? -8.664 -16.641 -1.367 1 85.31 140 TYR A O 1
ATOM 1096 N N . GLU A 1 141 ? -6.625 -17.297 -0.49 1 90.25 141 GLU A N 1
ATOM 1097 C CA . GLU A 1 141 ? -6.105 -15.961 -0.732 1 90.25 141 GLU A CA 1
ATOM 1098 C C . GLU A 1 141 ? -4.629 -16 -1.11 1 90.25 141 GLU A C 1
ATOM 1100 O O . GLU A 1 141 ? -3.867 -16.812 -0.576 1 90.25 141 GLU A O 1
ATOM 1105 N N . THR A 1 142 ? -4.281 -15.172 -2.084 1 91.81 142 THR A N 1
ATOM 1106 C CA . THR A 1 142 ? -2.879 -14.828 -2.287 1 91.81 142 THR A CA 1
ATOM 1107 C C . THR A 1 142 ? -2.479 -13.648 -1.407 1 91.81 142 THR A C 1
ATOM 1109 O O . THR A 1 142 ? -3.053 -12.562 -1.518 1 91.81 142 THR A O 1
ATOM 1112 N N . ARG A 1 143 ? -1.584 -13.883 -0.46 1 92 143 ARG A N 1
ATOM 1113 C CA . ARG A 1 143 ? -1.1 -12.805 0.394 1 92 143 ARG A CA 1
ATOM 1114 C C . ARG A 1 143 ? 0.363 -13.016 0.769 1 92 143 ARG A C 1
ATOM 1116 O O . ARG A 1 143 ? 0.832 -14.156 0.839 1 92 143 ARG A O 1
ATOM 1123 N N . PRO A 1 144 ? 1.068 -11.812 1.077 1 93.06 144 PRO A N 1
ATOM 1124 C CA . PRO A 1 144 ? 2.381 -11.977 1.706 1 93.06 144 PRO A CA 1
ATOM 1125 C C . PRO A 1 144 ? 2.287 -12.398 3.17 1 93.06 144 PRO A C 1
ATOM 1127 O O . PRO A 1 144 ? 1.209 -12.336 3.766 1 93.06 144 PRO A O 1
ATOM 1130 N N . ARG A 1 145 ? 3.385 -12.914 3.713 1 91.69 145 ARG A N 1
ATOM 1131 C CA . ARG A 1 145 ? 3.473 -12.961 5.168 1 91.69 145 ARG A CA 1
ATOM 1132 C C . ARG A 1 145 ? 3.184 -11.602 5.785 1 91.69 145 ARG A C 1
ATOM 1134 O O . ARG A 1 145 ? 3.455 -10.562 5.168 1 91.69 145 ARG A O 1
ATOM 1141 N N . ASN A 1 146 ? 2.562 -11.641 6.98 1 95.25 146 ASN A N 1
ATOM 1142 C CA . ASN A 1 146 ? 2.164 -10.344 7.52 1 95.25 146 ASN A CA 1
ATOM 1143 C C . ASN A 1 146 ? 1.907 -10.422 9.023 1 95.25 146 ASN A C 1
ATOM 1145 O O . ASN A 1 146 ? 1.817 -11.508 9.586 1 95.25 146 ASN A O 1
ATOM 1149 N N . VAL A 1 147 ? 1.966 -9.281 9.648 1 95.75 147 VAL A N 1
ATOM 1150 C CA . VAL A 1 147 ? 1.561 -9.07 11.031 1 95.75 147 VAL A CA 1
ATOM 1151 C C . VAL A 1 147 ? 0.314 -8.188 11.078 1 95.75 147 VAL A C 1
ATOM 1153 O O . VAL A 1 147 ? 0.224 -7.191 10.359 1 95.75 147 VAL A O 1
ATOM 1156 N N . SER A 1 148 ? -0.689 -8.555 11.898 1 96.69 148 SER A N 1
ATOM 1157 C CA . SER A 1 148 ? -1.949 -7.824 11.984 1 96.69 148 SER A CA 1
ATOM 1158 C C . SER A 1 148 ? -1.864 -6.695 13.008 1 96.69 148 SER A C 1
ATOM 1160 O O . SER A 1 148 ? -1.529 -6.926 14.172 1 96.69 148 SER A O 1
ATOM 1162 N N . LEU A 1 149 ? -2.057 -5.426 12.594 1 97 149 LEU A N 1
ATOM 1163 C CA . LEU A 1 149 ? -2.135 -4.234 13.43 1 97 149 LEU A CA 1
ATOM 1164 C C . LEU A 1 149 ? -3.402 -3.441 13.133 1 97 149 LEU A C 1
ATOM 1166 O O . LEU A 1 149 ? -4.031 -3.641 12.094 1 97 149 LEU A O 1
ATOM 1170 N N . LEU A 1 150 ? -3.834 -2.578 14.023 1 98.06 150 LEU A N 1
ATOM 1171 C CA . LEU A 1 150 ? -5.035 -1.769 13.844 1 98.06 150 LEU A CA 1
ATOM 1172 C C . LEU A 1 150 ? -4.758 -0.582 12.93 1 98.06 150 LEU A C 1
ATOM 1174 O O . LEU A 1 150 ? -3.896 0.25 13.227 1 98.06 150 LEU A O 1
ATOM 1178 N N . ALA A 1 151 ? -5.469 -0.486 11.852 1 98.56 151 ALA A N 1
ATOM 1179 C CA . ALA A 1 151 ? -5.379 0.673 10.969 1 98.56 151 ALA A CA 1
ATOM 1180 C C . ALA A 1 151 ? -6.328 1.78 11.414 1 98.56 151 ALA A C 1
ATOM 1182 O O . ALA A 1 151 ? -7.52 1.54 11.617 1 98.56 151 ALA A O 1
ATOM 1183 N N . CYS A 1 152 ? -5.793 3.016 11.547 1 98.25 152 CYS A N 1
ATOM 1184 C CA . CYS A 1 152 ? -6.586 4.156 11.984 1 98.25 152 CYS A CA 1
ATOM 1185 C C . CYS A 1 152 ? -6.383 5.355 11.07 1 98.25 152 CYS A C 1
ATOM 1187 O O . CYS A 1 152 ? -5.438 5.379 10.281 1 98.25 152 CYS A O 1
ATOM 1189 N N . ILE A 1 153 ? -7.34 6.27 11.148 1 97.75 153 ILE A N 1
ATOM 1190 C CA . ILE A 1 153 ? -7.281 7.516 10.391 1 97.75 153 ILE A CA 1
ATOM 1191 C C . ILE A 1 153 ? -7.348 8.703 11.344 1 97.75 153 ILE A C 1
ATOM 1193 O O . ILE A 1 153 ? -8.148 8.711 12.281 1 97.75 153 ILE A O 1
ATOM 1197 N N . LYS A 1 154 ? -6.492 9.688 11.086 1 96.94 154 LYS A N 1
ATOM 1198 C CA . LYS A 1 154 ? -6.43 10.898 11.898 1 96.94 154 LYS A CA 1
ATOM 1199 C C . LYS A 1 154 ? -7.621 11.812 11.625 1 96.94 154 LYS A C 1
ATOM 1201 O O . LYS A 1 154 ? -7.977 12.039 10.461 1 96.94 154 LYS A O 1
ATOM 1206 N N . TYR A 1 155 ? -8.266 12.336 12.75 1 95.94 155 TYR A N 1
ATOM 1207 C CA . TYR A 1 155 ? -9.336 13.312 12.539 1 95.94 155 TYR A CA 1
ATOM 1208 C C . TYR A 1 155 ? -8.992 14.648 13.188 1 95.94 155 TYR A C 1
ATOM 1210 O O . TYR A 1 155 ? -8.164 14.703 14.094 1 95.94 155 TYR A O 1
ATOM 1218 N N . MET B 1 1 ? -4.992 -0.131 30.344 1 24.47 1 MET B N 1
ATOM 1219 C CA . MET B 1 1 ? -3.629 0.383 30.281 1 24.47 1 MET B CA 1
ATOM 1220 C C . MET B 1 1 ? -3.574 1.69 29.5 1 24.47 1 MET B C 1
ATOM 1222 O O . MET B 1 1 ? -4.047 1.759 28.359 1 24.47 1 MET B O 1
ATOM 1226 N N . GLY B 1 2 ? -3.566 2.84 30.141 1 25.28 2 GLY B N 1
ATOM 1227 C CA . GLY B 1 2 ? -3.826 4.234 29.844 1 25.28 2 GLY B CA 1
ATOM 1228 C C . GLY B 1 2 ? -2.891 4.797 28.781 1 25.28 2 GLY B C 1
ATOM 1229 O O . GLY B 1 2 ? -1.729 4.395 28.703 1 25.28 2 GLY B O 1
ATOM 1230 N N . PHE B 1 3 ? -3.385 4.961 27.5 1 34.97 3 PHE B N 1
ATOM 1231 C CA . PHE B 1 3 ? -2.615 5.789 26.594 1 34.97 3 PHE B CA 1
ATOM 1232 C C . PHE B 1 3 ? -1.959 6.949 27.328 1 34.97 3 PHE B C 1
ATOM 1234 O O . PHE B 1 3 ? -2.633 7.711 28.016 1 34.97 3 PHE B O 1
ATOM 1241 N N . ILE B 1 4 ? -0.892 6.758 28 1 35.53 4 ILE B N 1
ATOM 1242 C CA . ILE B 1 4 ? -0.213 7.906 28.594 1 35.53 4 ILE B CA 1
ATOM 1243 C C . ILE B 1 4 ? -0.021 8.992 27.531 1 35.53 4 ILE B C 1
ATOM 1245 O O . ILE B 1 4 ? 0.522 8.727 26.453 1 35.53 4 ILE B O 1
ATOM 1249 N N . GLU B 1 5 ? -1.026 9.844 27.438 1 35.56 5 GLU B N 1
ATOM 1250 C CA . GLU B 1 5 ? -0.815 11.078 26.672 1 35.56 5 GLU B CA 1
ATOM 1251 C C . GLU B 1 5 ? 0.549 11.688 26.984 1 35.56 5 GLU B C 1
ATOM 1253 O O . GLU B 1 5 ? 0.776 12.188 28.078 1 35.56 5 GLU B O 1
ATOM 1258 N N . ASN B 1 6 ? 1.65 10.969 26.922 1 35.25 6 ASN B N 1
ATOM 1259 C CA . ASN B 1 6 ? 2.871 11.711 27.203 1 35.25 6 ASN B CA 1
ATOM 1260 C C . ASN B 1 6 ? 2.875 13.062 26.484 1 35.25 6 ASN B C 1
ATOM 1262 O O . ASN B 1 6 ? 2.887 13.125 25.266 1 35.25 6 ASN B O 1
ATOM 1266 N N . THR B 1 7 ? 2.168 14.148 26.969 1 37.5 7 THR B N 1
ATOM 1267 C CA . THR B 1 7 ? 2.199 15.578 26.703 1 37.5 7 THR B CA 1
ATOM 1268 C C . THR B 1 7 ? 3.615 16.031 26.359 1 37.5 7 THR B C 1
ATOM 1270 O O . THR B 1 7 ? 3.869 17.234 26.203 1 37.5 7 THR B O 1
ATOM 1273 N N . LYS B 1 8 ? 4.695 15.422 26.875 1 40.69 8 LYS B N 1
ATOM 1274 C CA . LYS B 1 8 ? 5.902 16.203 26.625 1 40.69 8 LYS B CA 1
ATOM 1275 C C . LYS B 1 8 ? 5.922 16.734 25.188 1 40.69 8 LYS B C 1
ATOM 1277 O O . LYS B 1 8 ? 5.961 17.938 24.969 1 40.69 8 LYS B O 1
ATOM 1282 N N . GLY B 1 9 ? 7.023 16.562 24.359 1 37.78 9 GLY B N 1
ATOM 1283 C CA . GLY B 1 9 ? 7.352 17.234 23.109 1 37.78 9 GLY B CA 1
ATOM 1284 C C . GLY B 1 9 ? 6.355 16.953 22.016 1 37.78 9 GLY B C 1
ATOM 1285 O O . GLY B 1 9 ? 5.902 15.812 21.859 1 37.78 9 GLY B O 1
ATOM 1286 N N . GLY B 1 10 ? 5.164 17.688 21.875 1 44.44 10 GLY B N 1
ATOM 1287 C CA . GLY B 1 10 ? 4.344 17.625 20.672 1 44.44 10 GLY B CA 1
ATOM 1288 C C . GLY B 1 10 ? 5.035 16.953 19.516 1 44.44 10 GLY B C 1
ATOM 1289 O O . GLY B 1 10 ? 5.941 17.516 18.906 1 44.44 10 GLY B O 1
ATOM 1290 N N . SER B 1 11 ? 5.32 15.742 19.656 1 53.91 11 SER B N 1
ATOM 1291 C CA . SER B 1 11 ? 6.23 15.078 18.734 1 53.91 11 SER B CA 1
ATOM 1292 C C . SER B 1 11 ? 5.73 15.18 17.297 1 53.91 11 SER B C 1
ATOM 1294 O O . SER B 1 11 ? 4.605 14.766 16.984 1 53.91 11 SER B O 1
ATOM 1296 N N . SER B 1 12 ? 6.07 16.219 16.453 1 78.38 12 SER B N 1
ATOM 1297 C CA . SER B 1 12 ? 5.902 16.391 15.023 1 78.38 12 SER B CA 1
ATOM 1298 C C . SER B 1 12 ? 6.441 15.188 14.25 1 78.38 12 SER B C 1
ATOM 1300 O O . SER B 1 12 ? 7.266 14.438 14.766 1 78.38 12 SER B O 1
ATOM 1302 N N . VAL B 1 13 ? 5.664 14.766 13.312 1 88.88 13 VAL B N 1
ATOM 1303 C CA . VAL B 1 13 ? 6.145 13.703 12.43 1 88.88 13 VAL B CA 1
ATOM 1304 C C . VAL B 1 13 ? 7.535 14.062 11.906 1 88.88 13 VAL B C 1
ATOM 1306 O O . VAL B 1 13 ? 7.738 15.148 11.359 1 88.88 13 VAL B O 1
ATOM 1309 N N . PRO B 1 14 ? 8.586 13.172 12.117 1 90.38 14 PRO B N 1
ATOM 1310 C CA . PRO B 1 14 ? 9.945 13.508 11.672 1 90.38 14 PRO B CA 1
ATOM 1311 C C . PRO B 1 14 ? 10.07 13.555 10.148 1 90.38 14 PRO B C 1
ATOM 1313 O O . PRO B 1 14 ? 9.367 12.82 9.445 1 90.38 14 PRO B O 1
ATOM 1316 N N . VAL B 1 15 ? 10.961 14.398 9.695 1 94.06 15 VAL B N 1
ATOM 1317 C CA . VAL B 1 15 ? 11.305 14.469 8.281 1 94.06 15 VAL B CA 1
ATOM 1318 C C . VAL B 1 15 ? 11.758 13.094 7.789 1 94.06 15 VAL B C 1
ATOM 1320 O O . VAL B 1 15 ? 12.5 12.391 8.484 1 94.06 15 VAL B O 1
ATOM 1323 N N . GLY B 1 16 ? 11.297 12.641 6.648 1 96.69 16 GLY B N 1
ATOM 1324 C CA . GLY B 1 16 ? 11.664 11.359 6.07 1 96.69 16 GLY B CA 1
ATOM 1325 C C . GLY B 1 16 ? 10.633 10.281 6.316 1 96.69 16 GLY B C 1
ATOM 1326 O O . GLY B 1 16 ? 10.68 9.211 5.699 1 96.69 16 GLY B O 1
ATOM 1327 N N . ALA B 1 17 ? 9.641 10.555 7.227 1 96.12 17 ALA B N 1
ATOM 1328 C CA . ALA B 1 17 ? 8.57 9.594 7.48 1 96.12 17 ALA B CA 1
ATOM 1329 C C . ALA B 1 17 ? 7.68 9.43 6.254 1 96.12 17 ALA B C 1
ATOM 1331 O O . ALA B 1 17 ? 7.402 10.398 5.547 1 96.12 17 ALA B O 1
ATOM 1332 N N . VAL B 1 18 ? 7.293 8.172 6.043 1 97.06 18 VAL B N 1
ATOM 1333 C CA . VAL B 1 18 ? 6.305 7.875 5.012 1 97.06 18 VAL B CA 1
ATOM 1334 C C . VAL B 1 18 ? 4.957 7.559 5.664 1 97.06 18 VAL B C 1
ATOM 1336 O O . VAL B 1 18 ? 4.898 6.844 6.668 1 97.06 18 VAL B O 1
ATOM 1339 N N . MET B 1 19 ? 3.932 8.133 5.113 1 97.12 19 MET B N 1
ATOM 1340 C CA . MET B 1 19 ? 2.564 7.836 5.531 1 97.12 19 MET B CA 1
ATOM 1341 C C . MET B 1 19 ? 1.623 7.805 4.332 1 97.12 19 MET B C 1
ATOM 1343 O O . MET B 1 19 ? 1.897 8.43 3.307 1 97.12 19 MET B O 1
ATOM 1347 N N . HIS B 1 20 ? 0.583 6.992 4.492 1 98.44 20 HIS B N 1
ATOM 1348 C CA . HIS B 1 20 ? -0.482 7.016 3.496 1 98.44 20 HIS B CA 1
ATOM 1349 C C . HIS B 1 20 ? -1.577 8.008 3.883 1 98.44 20 HIS B C 1
ATOM 1351 O O . HIS B 1 20 ? -1.874 8.18 5.066 1 98.44 20 HIS B O 1
ATOM 1357 N N . PHE B 1 21 ? -2.111 8.633 2.893 1 97.12 21 PHE B N 1
ATOM 1358 C CA . PHE B 1 21 ? -3.166 9.617 3.096 1 97.12 21 PHE B CA 1
ATOM 1359 C C . PHE B 1 21 ? -4.418 9.242 2.311 1 97.12 21 PHE B C 1
ATOM 1361 O O . PHE B 1 21 ? -4.328 8.602 1.263 1 97.12 21 PHE B O 1
ATOM 1368 N N . THR B 1 22 ? -5.535 9.695 2.783 1 95.94 22 THR B N 1
ATOM 1369 C CA . THR B 1 22 ? -6.844 9.383 2.225 1 95.94 22 THR B CA 1
ATOM 1370 C C . THR B 1 22 ? -7.309 10.484 1.279 1 95.94 22 THR B C 1
ATOM 1372 O O . THR B 1 22 ? -8.508 10.641 1.036 1 95.94 22 THR B O 1
ATOM 1375 N N . THR B 1 23 ? -6.336 11.297 0.809 1 94.69 23 THR B N 1
ATOM 1376 C CA . THR B 1 23 ? -6.559 12.297 -0.225 1 94.69 23 THR B CA 1
ATOM 1377 C C . THR B 1 23 ? -5.574 12.117 -1.379 1 94.69 23 THR B C 1
ATOM 1379 O O . THR B 1 23 ? -4.484 11.578 -1.191 1 94.69 23 THR B O 1
ATOM 1382 N N . LYS B 1 24 ? -5.961 12.656 -2.555 1 94 24 LYS B N 1
ATOM 1383 C CA . LYS B 1 24 ? -5.098 12.523 -3.727 1 94 24 LYS B CA 1
ATOM 1384 C C . LYS B 1 24 ? -3.961 13.539 -3.689 1 94 24 LYS B C 1
ATOM 1386 O O . LYS B 1 24 ? -2.949 13.375 -4.375 1 94 24 LYS B O 1
ATOM 1391 N N . ASN B 1 25 ? -4.211 14.594 -2.975 1 94.69 25 ASN B N 1
ATOM 1392 C CA . ASN B 1 25 ? -3.172 15.609 -2.818 1 94.69 25 ASN B CA 1
ATOM 1393 C C . ASN B 1 25 ? -2.543 15.555 -1.43 1 94.69 25 ASN B C 1
ATOM 1395 O O . ASN B 1 25 ? -3.244 15.391 -0.431 1 94.69 25 ASN B O 1
ATOM 1399 N N . PRO B 1 26 ? -1.231 15.734 -1.438 1 95.5 26 PRO B N 1
ATOM 1400 C CA . PRO B 1 26 ? -0.572 15.695 -0.131 1 95.5 26 PRO B CA 1
ATOM 1401 C C . PRO B 1 26 ? -0.893 16.922 0.724 1 95.5 26 PRO B C 1
ATOM 1403 O O . PRO B 1 26 ? -1.052 18.031 0.194 1 95.5 26 PRO B O 1
ATOM 1406 N N . PRO B 1 27 ? -1.009 16.734 2.033 1 93.5 27 PRO B N 1
ATOM 1407 C CA . PRO B 1 27 ? -1.111 17.906 2.908 1 93.5 27 PRO B CA 1
ATOM 1408 C C . PRO B 1 27 ? 0.183 18.719 2.965 1 93.5 27 PRO B C 1
ATOM 1410 O O . PRO B 1 27 ? 1.226 18.25 2.496 1 93.5 27 PRO B O 1
ATOM 1413 N N . LYS B 1 28 ? 0.002 19.969 3.529 1 91.69 28 LYS B N 1
ATOM 1414 C CA . LYS B 1 28 ? 1.191 20.781 3.721 1 91.69 28 LYS B CA 1
ATOM 1415 C C . LYS B 1 28 ? 2.236 20.062 4.562 1 91.69 28 LYS B C 1
ATOM 1417 O O . LYS B 1 28 ? 1.898 19.406 5.547 1 91.69 28 LYS B O 1
ATOM 1422 N N . GLY B 1 29 ? 3.496 20.109 4.121 1 94.62 29 GLY B N 1
ATOM 1423 C CA . GLY B 1 29 ? 4.586 19.484 4.848 1 94.62 29 GLY B CA 1
ATOM 1424 C C . GLY B 1 29 ? 4.926 18.094 4.32 1 94.62 29 GLY B C 1
ATOM 1425 O O . GLY B 1 29 ? 5.852 17.453 4.812 1 94.62 29 GLY B O 1
ATOM 1426 N N . TRP B 1 30 ? 4.156 17.703 3.277 1 96.31 30 TRP B N 1
ATOM 1427 C CA . TRP B 1 30 ? 4.355 16.375 2.695 1 96.31 30 TRP B CA 1
ATOM 1428 C C . TRP B 1 30 ? 4.465 16.469 1.178 1 96.31 30 TRP B C 1
ATOM 1430 O O . TRP B 1 30 ? 3.855 17.328 0.552 1 96.31 30 TRP B O 1
ATOM 1440 N N . LEU B 1 31 ? 5.273 15.555 0.567 1 97.88 31 LEU B N 1
ATOM 1441 C CA . LEU B 1 31 ? 5.371 15.367 -0.876 1 97.88 31 LEU B CA 1
ATOM 1442 C C . LEU B 1 31 ? 4.879 13.984 -1.284 1 97.88 31 LEU B C 1
ATOM 1444 O O . LEU B 1 31 ? 5.016 13.023 -0.525 1 97.88 31 LEU B O 1
ATOM 1448 N N . LYS B 1 32 ? 4.297 13.945 -2.471 1 98.56 32 LYS B N 1
ATOM 1449 C CA . LYS B 1 32 ? 4.035 12.617 -3.012 1 98.56 32 LYS B CA 1
ATOM 1450 C C . LYS B 1 32 ? 5.324 11.805 -3.113 1 98.56 32 LYS B C 1
ATOM 1452 O O . LYS B 1 32 ? 6.352 12.312 -3.562 1 98.56 32 LYS B O 1
ATOM 1457 N N . ALA B 1 33 ? 5.293 10.586 -2.598 1 98.62 33 ALA B N 1
ATOM 1458 C CA . ALA B 1 33 ? 6.398 9.68 -2.865 1 98.62 33 ALA B CA 1
ATOM 1459 C C . ALA B 1 33 ? 6.32 9.117 -4.281 1 98.62 33 ALA B C 1
ATOM 1461 O O . ALA B 1 33 ? 5.992 7.945 -4.477 1 98.62 33 ALA B O 1
ATOM 1462 N N . ASN B 1 34 ? 6.652 9.938 -5.262 1 98.44 34 ASN B N 1
ATOM 1463 C CA . ASN B 1 34 ? 6.375 9.602 -6.656 1 98.44 34 ASN B CA 1
ATOM 1464 C C . ASN B 1 34 ? 7.656 9.562 -7.484 1 98.44 34 ASN B C 1
ATOM 1466 O O . ASN B 1 34 ? 7.613 9.688 -8.711 1 98.44 34 ASN B O 1
ATOM 1470 N N . GLY B 1 35 ? 8.836 9.547 -6.879 1 98.31 35 GLY B N 1
ATOM 1471 C CA . GLY B 1 35 ? 10.094 9.391 -7.586 1 98.31 35 GLY B CA 1
ATOM 1472 C C . GLY B 1 35 ? 10.602 10.68 -8.203 1 98.31 35 GLY B C 1
ATOM 1473 O O . GLY B 1 35 ? 11.68 10.711 -8.805 1 98.31 35 GLY B O 1
ATOM 1474 N N . GLU B 1 36 ? 9.891 11.766 -8.062 1 98.31 36 GLU B N 1
ATOM 1475 C CA . GLU B 1 36 ? 10.227 13.031 -8.703 1 98.31 36 GLU B CA 1
ATOM 1476 C C . GLU B 1 36 ? 11.555 13.578 -8.172 1 98.31 36 GLU B C 1
ATOM 1478 O O . GLU B 1 36 ? 11.891 13.383 -7.004 1 98.31 36 GLU B O 1
ATOM 1483 N N . ALA B 1 37 ? 12.336 14.258 -9.078 1 98.81 37 ALA B N 1
ATOM 1484 C CA . ALA B 1 37 ? 13.5 15.039 -8.664 1 98.81 37 ALA B CA 1
ATOM 1485 C C . ALA B 1 37 ? 13.078 16.391 -8.117 1 98.81 37 ALA B C 1
ATOM 1487 O O . ALA B 1 37 ? 12.383 17.156 -8.789 1 98.81 37 ALA B O 1
ATOM 1488 N N . VAL B 1 38 ? 13.539 16.672 -6.879 1 98.81 38 VAL B N 1
ATOM 1489 C CA . VAL B 1 38 ? 13.141 17.922 -6.258 1 98.81 38 VAL B CA 1
ATOM 1490 C C . VAL B 1 38 ? 14.383 18.703 -5.82 1 98.81 38 VAL B C 1
ATOM 1492 O O . VAL B 1 38 ? 15.484 18.141 -5.77 1 98.81 38 VAL B O 1
ATOM 1495 N N . SER B 1 39 ? 14.18 19.922 -5.457 1 98.81 39 SER B N 1
ATOM 1496 C CA . SER B 1 39 ? 15.281 20.828 -5.164 1 98.81 39 SER B CA 1
ATOM 1497 C C . SER B 1 39 ? 15.953 20.469 -3.844 1 98.81 39 SER B C 1
ATOM 1499 O O . SER B 1 39 ? 15.289 20.328 -2.818 1 98.81 39 SER B O 1
ATOM 1501 N N . ARG B 1 40 ? 17.297 20.375 -3.9 1 98.38 40 ARG B N 1
ATOM 1502 C CA . ARG B 1 40 ? 18.078 20.125 -2.693 1 98.38 40 ARG B CA 1
ATOM 1503 C C . ARG B 1 40 ? 18 21.297 -1.738 1 98.38 40 ARG B C 1
ATOM 1505 O O . ARG B 1 40 ? 18.047 21.125 -0.518 1 98.38 40 ARG B O 1
ATOM 1512 N N . THR B 1 41 ? 17.828 22.531 -2.309 1 98.06 41 THR B N 1
ATOM 1513 C CA . THR B 1 41 ? 17.828 23.719 -1.47 1 98.06 41 THR B CA 1
ATOM 1514 C C . THR B 1 41 ? 16.422 24 -0.922 1 98.06 41 THR B C 1
ATOM 1516 O O . THR B 1 41 ? 16.281 24.391 0.234 1 98.06 41 THR B O 1
ATOM 1519 N N . GLN B 1 42 ? 15.391 23.75 -1.743 1 97.69 42 GLN B N 1
ATOM 1520 C CA . GLN B 1 42 ? 14.023 23.953 -1.267 1 97.69 42 GLN B CA 1
ATOM 1521 C C . GLN B 1 42 ? 13.664 22.938 -0.181 1 97.69 42 GLN B C 1
ATOM 1523 O O . GLN B 1 42 ? 12.93 23.25 0.753 1 97.69 42 GLN B O 1
ATOM 1528 N N . TYR B 1 43 ? 14.172 21.766 -0.354 1 97.81 43 TYR B N 1
ATOM 1529 C CA . TYR B 1 43 ? 13.883 20.703 0.6 1 97.81 43 TYR B CA 1
ATOM 1530 C C . TYR B 1 43 ? 15.156 20.234 1.291 1 97.81 43 TYR B C 1
ATOM 1532 O O . TYR B 1 43 ? 15.445 19.031 1.325 1 97.81 43 TYR B O 1
ATOM 1540 N N . ALA B 1 44 ? 15.82 21.141 1.901 1 97.06 44 ALA B N 1
ATOM 1541 C CA . ALA B 1 44 ? 17.156 20.906 2.455 1 97.06 44 ALA B CA 1
ATOM 1542 C C . ALA B 1 44 ? 17.109 19.906 3.605 1 97.06 44 ALA B C 1
ATOM 1544 O O . ALA B 1 44 ? 18 19.062 3.732 1 97.06 44 ALA B O 1
ATOM 1545 N N . ASP B 1 45 ? 16.062 20 4.438 1 96.56 45 ASP B N 1
ATOM 1546 C CA . ASP B 1 45 ? 15.961 19.062 5.566 1 96.56 45 ASP B CA 1
ATOM 1547 C C . ASP B 1 45 ? 15.75 17.641 5.082 1 96.56 45 ASP B C 1
ATOM 1549 O O . ASP B 1 45 ? 16.359 16.703 5.605 1 96.56 45 ASP B O 1
ATOM 1553 N N . LEU B 1 46 ? 14.922 17.5 4.133 1 96.12 46 LEU B N 1
ATOM 1554 C CA . LEU B 1 46 ? 14.688 16.172 3.582 1 96.12 46 LEU B CA 1
ATOM 1555 C C . LEU B 1 46 ? 15.945 15.633 2.902 1 96.12 46 LEU B C 1
ATOM 1557 O O . LEU B 1 46 ? 16.281 14.453 3.047 1 96.12 46 LEU B O 1
ATOM 1561 N N . PHE B 1 47 ? 16.688 16.469 2.236 1 97.62 47 PHE B N 1
ATOM 1562 C CA . PHE B 1 47 ? 17.922 16.047 1.594 1 97.62 47 PHE B CA 1
ATOM 1563 C C . PHE B 1 47 ? 18.953 15.586 2.631 1 97.62 47 PHE B C 1
ATOM 1565 O O . PHE B 1 47 ? 19.672 14.617 2.41 1 97.62 47 PHE B O 1
ATOM 1572 N N . THR B 1 48 ? 18.969 16.297 3.639 1 97.06 48 THR B N 1
ATOM 1573 C CA . THR B 1 48 ? 19.891 15.906 4.707 1 97.06 48 THR B CA 1
ATOM 1574 C C . THR B 1 48 ? 19.562 14.508 5.23 1 97.06 48 THR B C 1
ATOM 1576 O O . THR B 1 48 ? 20.453 13.742 5.582 1 97.06 48 THR B O 1
ATOM 1579 N N . VAL B 1 49 ? 18.312 14.164 5.234 1 96.5 49 VAL B N 1
ATOM 1580 C CA . VAL B 1 49 ? 17.844 12.922 5.848 1 96.5 49 VAL B CA 1
ATOM 1581 C C . VAL B 1 49 ? 18 11.766 4.859 1 96.5 49 VAL B C 1
ATOM 1583 O O . VAL B 1 49 ? 18.5 10.703 5.215 1 96.5 49 VAL B O 1
ATOM 1586 N N . ILE B 1 50 ? 17.625 11.938 3.559 1 96.94 50 ILE B N 1
ATOM 1587 C CA . ILE B 1 50 ? 17.562 10.758 2.695 1 96.94 50 ILE B CA 1
ATOM 1588 C C . ILE B 1 50 ? 18.672 10.836 1.641 1 96.94 50 ILE B C 1
ATOM 1590 O O . ILE B 1 50 ? 18.953 9.844 0.961 1 96.94 50 ILE B O 1
ATOM 1594 N N . GLY B 1 51 ? 19.219 12.047 1.473 1 97.31 51 GLY B N 1
ATOM 1595 C CA . GLY B 1 51 ? 20.266 12.195 0.475 1 97.31 51 GLY B CA 1
ATOM 1596 C C . GLY B 1 51 ? 19.828 11.766 -0.913 1 97.31 51 GLY B C 1
ATOM 1597 O O . GLY B 1 51 ? 18.797 12.195 -1.409 1 97.31 51 GLY B O 1
ATOM 1598 N N . THR B 1 52 ? 20.703 10.883 -1.509 1 97.88 52 THR B N 1
ATOM 1599 C CA . THR B 1 52 ? 20.438 10.438 -2.871 1 97.88 52 THR B CA 1
ATOM 1600 C C . THR B 1 52 ? 20.078 8.953 -2.891 1 97.88 52 THR B C 1
ATOM 1602 O O . THR B 1 52 ? 20.297 8.273 -3.896 1 97.88 52 THR B O 1
ATOM 1605 N N . THR B 1 53 ? 19.578 8.391 -1.775 1 97.75 53 THR B N 1
ATOM 1606 C CA . THR B 1 53 ? 19.234 6.984 -1.612 1 97.75 53 THR B CA 1
ATOM 1607 C C . THR B 1 53 ? 18.328 6.516 -2.746 1 97.75 53 THR B C 1
ATOM 1609 O O . THR B 1 53 ? 18.438 5.375 -3.207 1 97.75 53 THR B O 1
ATOM 1612 N N . PHE B 1 54 ? 17.453 7.359 -3.215 1 98.38 54 PHE B N 1
ATOM 1613 C CA . PHE B 1 54 ? 16.438 6.957 -4.184 1 98.38 54 PHE B CA 1
ATOM 1614 C C . PHE B 1 54 ? 16.734 7.559 -5.555 1 98.38 54 PHE B C 1
ATOM 1616 O O . PHE B 1 54 ? 15.898 7.504 -6.453 1 98.38 54 PHE B O 1
ATOM 1623 N N . GLY B 1 55 ? 17.922 8.242 -5.719 1 98.19 55 GLY B N 1
ATOM 1624 C CA . GLY B 1 55 ? 18.359 8.805 -6.98 1 98.19 55 GLY B CA 1
ATOM 1625 C C . GLY B 1 55 ? 19.125 10.117 -6.809 1 98.19 55 GLY B C 1
ATOM 1626 O O . GLY B 1 55 ? 18.859 10.875 -5.871 1 98.19 55 GLY B O 1
ATOM 1627 N N . ASN B 1 56 ? 19.859 10.43 -7.781 1 97.69 56 ASN B N 1
ATOM 1628 C CA . ASN B 1 56 ? 20.766 11.578 -7.68 1 97.69 56 ASN B CA 1
ATOM 1629 C C . ASN B 1 56 ? 20.141 12.836 -8.266 1 97.69 56 ASN B C 1
ATOM 1631 O O . ASN B 1 56 ? 20.734 13.914 -8.211 1 97.69 56 ASN B O 1
ATOM 1635 N N . GLY B 1 57 ? 18.953 12.656 -8.695 1 98.06 57 GLY B N 1
ATOM 1636 C CA . GLY B 1 57 ? 18.406 13.781 -9.445 1 98.06 57 GLY B CA 1
ATOM 1637 C C . GLY B 1 57 ? 19.25 14.172 -10.641 1 98.06 57 GLY B C 1
ATOM 1638 O O . GLY B 1 57 ? 19.594 13.328 -11.461 1 98.06 57 GLY B O 1
ATOM 1639 N N . ASP B 1 58 ? 19.562 15.414 -10.727 1 98.31 58 ASP B N 1
ATOM 1640 C CA . ASP B 1 58 ? 20.375 15.883 -11.844 1 98.31 58 ASP B CA 1
ATOM 1641 C C . ASP B 1 58 ? 21.875 15.797 -11.516 1 98.31 58 ASP B C 1
ATOM 1643 O O . ASP B 1 58 ? 22.703 16.281 -12.281 1 98.31 58 ASP B O 1
ATOM 1647 N N . GLY B 1 59 ? 22.172 15.211 -10.422 1 97.56 59 GLY B N 1
ATOM 1648 C CA . GLY B 1 59 ? 23.547 15.047 -9.992 1 97.56 59 GLY B CA 1
ATOM 1649 C C . GLY B 1 59 ? 24.109 16.281 -9.305 1 97.56 59 GLY B C 1
ATOM 1650 O O . GLY B 1 59 ? 25.219 16.25 -8.766 1 97.56 59 GLY B O 1
ATOM 1651 N N . SER B 1 60 ? 23.312 17.375 -9.172 1 97.19 60 SER B N 1
ATOM 1652 C CA . SER B 1 60 ? 23.859 18.609 -8.633 1 97.19 60 SER B CA 1
ATOM 1653 C C . SER B 1 60 ? 22.812 19.359 -7.797 1 97.19 60 SER B C 1
ATOM 1655 O O . SER B 1 60 ? 23 19.531 -6.59 1 97.19 60 SER B O 1
ATOM 1657 N N . THR B 1 61 ? 21.641 19.703 -8.297 1 98.56 61 THR B N 1
ATOM 1658 C CA . THR B 1 61 ? 20.719 20.609 -7.609 1 98.56 61 THR B CA 1
ATOM 1659 C C . THR B 1 61 ? 19.469 19.859 -7.168 1 98.56 61 THR B C 1
ATOM 1661 O O . THR B 1 61 ? 18.656 20.406 -6.418 1 98.56 61 THR B O 1
ATOM 1664 N N . THR B 1 62 ? 19.297 18.656 -7.551 1 98.81 62 THR B N 1
ATOM 1665 C CA . THR B 1 62 ? 18.094 17.906 -7.215 1 98.81 62 THR B CA 1
ATOM 1666 C C . THR B 1 62 ? 18.438 16.531 -6.645 1 98.81 62 THR B C 1
ATOM 1668 O O . THR B 1 62 ? 19.609 16.141 -6.648 1 98.81 62 THR B O 1
ATOM 1671 N N . PHE B 1 63 ? 17.531 15.859 -6.02 1 98.62 63 PHE B N 1
ATOM 1672 C CA . PHE B 1 63 ? 17.562 14.477 -5.578 1 98.62 63 PHE B CA 1
ATOM 1673 C C . PHE B 1 63 ? 16.188 13.828 -5.758 1 98.62 63 PHE B C 1
ATOM 1675 O O . PHE B 1 63 ? 15.188 14.523 -5.93 1 98.62 63 PHE B O 1
ATOM 1682 N N . ASN B 1 64 ? 16.156 12.523 -5.746 1 98.81 64 ASN B N 1
ATOM 1683 C CA . ASN B 1 64 ? 14.891 11.859 -6.043 1 98.81 64 ASN B CA 1
ATOM 1684 C C . ASN B 1 64 ? 14.188 11.398 -4.77 1 98.81 64 ASN B C 1
ATOM 1686 O O . ASN B 1 64 ? 14.836 10.938 -3.828 1 98.81 64 ASN B O 1
ATOM 1690 N N . LEU B 1 65 ? 12.875 11.516 -4.824 1 98.75 65 LEU B N 1
ATOM 1691 C CA . LEU B 1 65 ? 11.984 10.938 -3.82 1 98.75 65 LEU B CA 1
ATOM 1692 C C . LEU B 1 65 ? 11.828 9.438 -4.035 1 98.75 65 LEU B C 1
ATOM 1694 O O . LEU B 1 65 ? 12.078 8.93 -5.133 1 98.75 65 LEU B O 1
ATOM 1698 N N . PRO B 1 66 ? 11.5 8.688 -2.926 1 98.38 66 PRO B N 1
ATOM 1699 C CA . PRO B 1 66 ? 11.086 7.309 -3.213 1 98.38 66 PRO B CA 1
ATOM 1700 C C . PRO B 1 66 ? 9.867 7.242 -4.129 1 98.38 66 PRO B C 1
ATOM 1702 O O . PRO B 1 66 ? 9.008 8.125 -4.086 1 98.38 66 PRO B O 1
ATOM 1705 N N . ASP B 1 67 ? 9.805 6.258 -4.961 1 98.62 67 ASP B N 1
ATOM 1706 C CA . ASP B 1 67 ? 8.633 6.035 -5.801 1 98.62 67 ASP B CA 1
ATOM 1707 C C . ASP B 1 67 ? 7.793 4.875 -5.273 1 98.62 67 ASP B C 1
ATOM 1709 O O . ASP B 1 67 ? 8.102 3.711 -5.527 1 98.62 67 ASP B O 1
ATOM 1713 N N . LEU B 1 68 ? 6.727 5.227 -4.555 1 98.31 68 LEU B N 1
ATOM 1714 C CA . LEU B 1 68 ? 5.883 4.215 -3.922 1 98.31 68 LEU B CA 1
ATOM 1715 C C . LEU B 1 68 ? 4.566 4.055 -4.676 1 98.31 68 LEU B C 1
ATOM 1717 O O . LEU B 1 68 ? 3.656 3.371 -4.203 1 98.31 68 LEU B O 1
ATOM 1721 N N . ARG B 1 69 ? 4.461 4.699 -5.902 1 97.81 69 ARG B N 1
ATOM 1722 C CA . ARG B 1 69 ? 3.248 4.586 -6.703 1 97.81 69 ARG B CA 1
ATOM 1723 C C . ARG B 1 69 ? 3.023 3.15 -7.164 1 97.81 69 ARG B C 1
ATOM 1725 O O . ARG B 1 69 ? 3.883 2.566 -7.828 1 97.81 69 ARG B O 1
ATOM 1732 N N . GLY B 1 70 ? 1.834 2.633 -6.711 1 97.5 70 GLY B N 1
ATOM 1733 C CA . GLY B 1 70 ? 1.462 1.293 -7.137 1 97.5 70 GLY B CA 1
ATOM 1734 C C . GLY B 1 70 ? 2.156 0.202 -6.344 1 97.5 70 GLY B C 1
ATOM 1735 O O . GLY B 1 70 ? 2.037 -0.981 -6.672 1 97.5 70 GLY B O 1
ATOM 1736 N N . GLU B 1 71 ? 2.885 0.536 -5.254 1 98 71 GLU B N 1
ATOM 1737 C CA . GLU B 1 71 ? 3.725 -0.448 -4.578 1 98 71 GLU B CA 1
ATOM 1738 C C . GLU B 1 71 ? 3.232 -0.71 -3.158 1 98 71 GLU B C 1
ATOM 1740 O O . GLU B 1 71 ? 2.617 0.16 -2.539 1 98 71 GLU B O 1
ATOM 1745 N N . PHE B 1 72 ? 3.502 -1.906 -2.662 1 98.06 72 PHE B N 1
ATOM 1746 C CA . PHE B 1 72 ? 3.43 -2.217 -1.24 1 98.06 72 PHE B CA 1
ATOM 1747 C C . PHE B 1 72 ? 4.754 -1.913 -0.552 1 98.06 72 PHE B C 1
ATOM 1749 O O . PHE B 1 72 ? 5.82 -2.051 -1.156 1 98.06 72 PHE B O 1
ATOM 1756 N N . ILE B 1 73 ? 4.637 -1.458 0.662 1 97.5 73 ILE B N 1
ATOM 1757 C CA . ILE B 1 73 ? 5.844 -1.251 1.456 1 97.5 73 ILE B CA 1
ATOM 1758 C C . ILE B 1 73 ? 6.176 -2.527 2.227 1 97.5 73 ILE B C 1
ATOM 1760 O O . ILE B 1 73 ? 5.301 -3.133 2.846 1 97.5 73 ILE B O 1
ATOM 1764 N N . ARG B 1 74 ? 7.406 -2.996 2.125 1 96.06 74 ARG B N 1
ATOM 1765 C CA . ARG B 1 74 ? 7.957 -4.074 2.939 1 96.06 74 ARG B CA 1
ATOM 1766 C C . ARG B 1 74 ? 9.023 -3.555 3.893 1 96.06 74 ARG B C 1
ATOM 1768 O O . ARG B 1 74 ? 9.891 -2.77 3.496 1 96.06 74 ARG B O 1
ATOM 1775 N N . GLY B 1 75 ? 8.93 -3.971 5.152 1 96.06 75 GLY B N 1
ATOM 1776 C CA . GLY B 1 75 ? 9.977 -3.609 6.094 1 96.06 75 GLY B CA 1
ATOM 1777 C C . GLY B 1 75 ? 11.352 -4.07 5.652 1 96.06 75 GLY B C 1
ATOM 1778 O O . GLY B 1 75 ? 11.508 -5.176 5.133 1 96.06 75 GLY B O 1
ATOM 1779 N N . PHE B 1 76 ? 12.359 -3.215 5.867 1 96.44 76 PHE B N 1
ATOM 1780 C CA . PHE B 1 76 ? 13.742 -3.559 5.562 1 96.44 76 PHE B CA 1
ATOM 1781 C C . PHE B 1 76 ? 14.203 -4.738 6.414 1 96.44 76 PHE B C 1
ATOM 1783 O O . PHE B 1 76 ? 13.914 -4.801 7.609 1 96.44 76 PHE B O 1
ATOM 1790 N N . ASP B 1 77 ? 14.906 -5.664 5.797 1 96.75 77 ASP B N 1
ATOM 1791 C CA . ASP B 1 77 ? 15.289 -6.914 6.441 1 96.75 77 ASP B CA 1
ATOM 1792 C C . ASP B 1 77 ? 16.156 -6.656 7.668 1 96.75 77 ASP B C 1
ATOM 1794 O O . ASP B 1 77 ? 15.992 -7.301 8.703 1 96.75 77 ASP B O 1
ATOM 1798 N N . ASP B 1 78 ? 17.203 -5.738 7.438 1 96.19 78 ASP B N 1
ATOM 1799 C CA . ASP B 1 78 ? 18.109 -5.352 8.516 1 96.19 78 ASP B CA 1
ATOM 1800 C C . ASP B 1 78 ? 18.703 -6.582 9.203 1 96.19 78 ASP B C 1
ATOM 1802 O O . ASP B 1 78 ? 18.656 -6.688 10.43 1 96.19 78 ASP B O 1
ATOM 1806 N N . GLU B 1 79 ? 19.016 -7.605 8.422 1 94.5 79 GLU B N 1
ATOM 1807 C CA . GLU B 1 79 ? 19.781 -8.789 8.805 1 94.5 79 GLU B CA 1
ATOM 1808 C C . GLU B 1 79 ? 18.906 -9.797 9.539 1 94.5 79 GLU B C 1
ATOM 1810 O O . GLU B 1 79 ? 19.406 -10.719 10.18 1 94.5 79 GLU B O 1
ATOM 1815 N N . ARG B 1 80 ? 17.609 -9.727 9.625 1 95.62 80 ARG B N 1
ATOM 1816 C CA . ARG B 1 80 ? 16.75 -10.75 10.203 1 95.62 80 ARG B CA 1
ATOM 1817 C C . ARG B 1 80 ? 16.859 -12.062 9.43 1 95.62 80 ARG B C 1
ATOM 1819 O O . ARG B 1 80 ? 16.766 -13.141 10.008 1 95.62 80 ARG B O 1
ATOM 1826 N N . GLY B 1 81 ? 16.953 -11.945 7.98 1 96.06 81 GLY B N 1
ATOM 1827 C CA . GLY B 1 81 ? 17.188 -13.133 7.176 1 96.06 81 GLY B CA 1
ATOM 1828 C C . GLY B 1 81 ? 15.984 -13.539 6.348 1 96.06 81 GLY B C 1
ATOM 1829 O O . GLY B 1 81 ? 16.047 -14.508 5.59 1 96.06 81 GLY B O 1
ATOM 1830 N N . VAL B 1 82 ? 1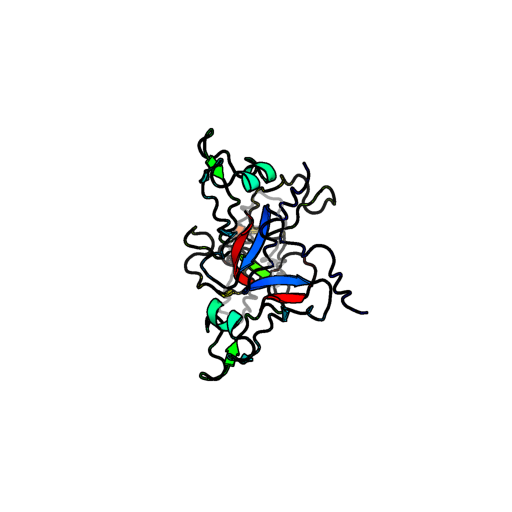4.914 -12.82 6.414 1 94.81 82 VAL B N 1
ATOM 1831 C CA . VAL B 1 82 ? 13.703 -13.125 5.66 1 94.81 82 VAL B CA 1
ATOM 1832 C C . VAL B 1 82 ? 13.844 -12.617 4.227 1 94.81 82 VAL B C 1
ATOM 1834 O O . VAL B 1 82 ? 13.43 -13.289 3.279 1 94.81 82 VAL B O 1
ATOM 1837 N N . ASP B 1 83 ? 14.352 -11.516 4.039 1 94.75 83 ASP B N 1
ATOM 1838 C CA . ASP B 1 83 ? 14.617 -10.867 2.756 1 94.75 83 ASP B CA 1
ATOM 1839 C C . ASP B 1 83 ? 16.109 -10.547 2.605 1 94.75 83 ASP B C 1
ATOM 1841 O O . ASP B 1 83 ? 16.484 -9.383 2.471 1 94.75 83 ASP B O 1
ATOM 1845 N N . LYS B 1 84 ? 16.75 -11.555 2.439 1 93.69 84 LYS B N 1
ATOM 1846 C CA . LYS B 1 84 ? 18.203 -11.477 2.531 1 93.69 84 LYS B CA 1
ATOM 1847 C C . LYS B 1 84 ? 18.797 -10.719 1.343 1 93.69 84 LYS B C 1
ATOM 1849 O O . LYS B 1 84 ? 18.328 -10.875 0.211 1 93.69 84 LYS B O 1
ATOM 1854 N N . GLU B 1 85 ? 19.844 -9.891 1.56 1 91.44 85 GLU B N 1
ATOM 1855 C CA . GLU B 1 85 ? 20.656 -9.172 0.583 1 91.44 85 GLU B CA 1
ATOM 1856 C C . GLU B 1 85 ? 19.875 -8.047 -0.077 1 91.44 85 GLU B C 1
ATOM 1858 O O . GLU B 1 85 ? 20.328 -7.465 -1.068 1 91.44 85 GLU B O 1
ATOM 1863 N N . ARG B 1 86 ? 18.734 -7.898 0.553 1 94.88 86 ARG B N 1
ATOM 1864 C CA . ARG B 1 86 ? 17.969 -6.777 0.019 1 94.88 86 ARG B CA 1
ATOM 1865 C C . ARG B 1 86 ? 18.688 -5.453 0.257 1 94.88 86 ARG B C 1
ATOM 1867 O O . ARG B 1 86 ? 19.094 -5.16 1.38 1 94.88 86 ARG B O 1
ATOM 1874 N N . ILE B 1 87 ? 18.797 -4.656 -0.803 1 96.06 87 ILE B N 1
ATOM 1875 C CA . ILE B 1 87 ? 19.328 -3.305 -0.69 1 96.06 87 ILE B CA 1
ATOM 1876 C C . ILE B 1 87 ? 18.266 -2.357 -0.163 1 96.06 87 ILE B C 1
ATOM 1878 O O . ILE B 1 87 ? 17.125 -2.373 -0.64 1 96.06 87 ILE B O 1
ATOM 1882 N N . PHE B 1 88 ? 18.562 -1.586 0.915 1 97.19 88 PHE B N 1
ATOM 1883 C CA . PHE B 1 88 ? 17.641 -0.612 1.476 1 97.19 88 PHE B CA 1
ATOM 1884 C C . PHE B 1 88 ? 17.094 0.304 0.387 1 97.19 88 PHE B C 1
ATOM 1886 O O . PHE B 1 88 ? 17.859 0.822 -0.435 1 97.19 88 PHE B O 1
ATOM 1893 N N . GLY B 1 89 ? 15.773 0.495 0.32 1 96.69 89 GLY B N 1
ATOM 1894 C CA . GLY B 1 89 ? 15.109 1.41 -0.597 1 96.69 89 GLY B CA 1
ATOM 1895 C C . GLY B 1 89 ? 14.945 0.841 -1.993 1 96.69 89 GLY B C 1
ATOM 1896 O O . GLY B 1 89 ? 14.398 1.501 -2.877 1 96.69 89 GLY B O 1
ATOM 1897 N N . SER B 1 90 ? 15.367 -0.406 -2.229 1 97 90 SER B N 1
ATOM 1898 C CA . SER B 1 90 ? 15.328 -0.984 -3.566 1 97 90 SER B CA 1
ATOM 1899 C C . SER B 1 90 ? 13.969 -1.623 -3.85 1 97 90 SER B C 1
ATOM 1901 O O . SER B 1 90 ? 13.242 -1.99 -2.92 1 97 90 SER B O 1
ATOM 1903 N N . TRP B 1 91 ? 13.578 -1.618 -5.059 1 96.62 91 TRP B N 1
ATOM 1904 C CA . TRP B 1 91 ? 12.359 -2.248 -5.555 1 96.62 91 TRP B CA 1
ATOM 1905 C C . TRP B 1 91 ? 12.57 -3.744 -5.77 1 96.62 91 TRP B C 1
ATOM 1907 O O . TRP B 1 91 ? 13.656 -4.176 -6.164 1 96.62 91 TRP B O 1
ATOM 1917 N N . GLN B 1 92 ? 11.547 -4.566 -5.434 1 95.56 92 GLN B N 1
ATOM 1918 C CA . GLN B 1 92 ? 11.547 -6.004 -5.668 1 95.56 92 GLN B CA 1
ATOM 1919 C C . GLN B 1 92 ? 10.281 -6.445 -6.398 1 95.56 92 GLN B C 1
ATOM 1921 O O . GLN B 1 92 ? 9.172 -6.078 -6.008 1 95.56 92 GLN B O 1
ATOM 1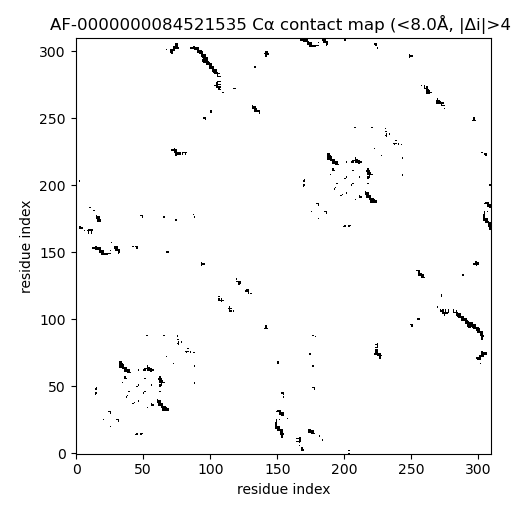926 N N . GLU B 1 93 ? 10.461 -7.203 -7.438 1 94.31 93 GLU B N 1
ATOM 1927 C CA . GLU B 1 93 ? 9.352 -7.691 -8.242 1 94.31 93 GLU B CA 1
ATOM 1928 C C . GLU B 1 93 ? 8.492 -8.672 -7.449 1 94.31 93 GLU B C 1
ATOM 1930 O O . GLU B 1 93 ? 8.961 -9.289 -6.488 1 94.31 93 GLU B O 1
ATOM 1935 N N . ASP B 1 94 ? 7.113 -8.766 -7.875 1 93.62 94 ASP B N 1
ATOM 1936 C CA . ASP B 1 94 ? 6.289 -9.828 -7.309 1 93.62 94 ASP B CA 1
ATOM 1937 C C . ASP B 1 94 ? 6.828 -11.203 -7.684 1 93.62 94 ASP B C 1
ATOM 1939 O O . ASP B 1 94 ? 7.57 -11.344 -8.664 1 93.62 94 ASP B O 1
ATOM 1943 N N . GLU B 1 95 ? 6.492 -12.195 -6.867 1 90.25 95 GLU B N 1
ATOM 1944 C CA . GLU B 1 95 ? 6.887 -13.578 -7.094 1 90.25 95 GLU B CA 1
ATOM 1945 C C . GLU B 1 95 ? 5.836 -14.547 -6.562 1 90.25 95 GLU B C 1
ATOM 1947 O O . GLU B 1 95 ? 5.27 -14.328 -5.488 1 90.25 95 GLU B O 1
ATOM 1952 N N . LEU B 1 96 ? 5.586 -15.516 -7.445 1 86.81 96 LEU B N 1
ATOM 1953 C CA . LEU B 1 96 ? 4.781 -16.641 -6.969 1 86.81 96 LEU B CA 1
ATOM 1954 C C . LEU B 1 96 ? 5.656 -17.688 -6.293 1 86.81 96 LEU B C 1
ATOM 1956 O O . LEU B 1 96 ? 6.699 -18.062 -6.832 1 86.81 96 LEU B O 1
ATOM 1960 N N . LYS B 1 97 ? 5.145 -18.078 -5.172 1 82.88 97 LYS B N 1
ATOM 1961 C CA . LYS B 1 97 ? 5.875 -19.172 -4.523 1 82.88 97 LYS B CA 1
ATOM 1962 C C . LYS B 1 97 ? 5.871 -20.422 -5.387 1 82.88 97 LYS B C 1
ATOM 1964 O O . LYS B 1 97 ? 4.859 -20.766 -6 1 82.88 97 LYS B O 1
ATOM 1969 N N . SER B 1 98 ? 7.059 -21.031 -5.496 1 77.06 98 SER B N 1
ATOM 1970 C CA . SER B 1 98 ? 7.133 -22.297 -6.219 1 77.06 98 SER B CA 1
ATOM 1971 C C . SER B 1 98 ? 6.098 -23.297 -5.703 1 77.06 98 SER B C 1
ATOM 1973 O O . SER B 1 98 ? 5.879 -23.391 -4.496 1 77.06 98 SER B O 1
ATOM 1975 N N . HIS B 1 99 ? 5.445 -23.875 -6.617 1 74.12 99 HIS B N 1
ATOM 1976 C CA . HIS B 1 99 ? 4.457 -24.875 -6.254 1 74.12 99 HIS B CA 1
ATOM 1977 C C . HIS B 1 99 ? 4.281 -25.906 -7.367 1 74.12 99 HIS B C 1
ATOM 1979 O O . HIS B 1 99 ? 4.75 -25.703 -8.492 1 74.12 99 HIS B O 1
ATOM 1985 N N . ASN B 1 100 ? 3.893 -27.156 -7.008 1 65 100 ASN B N 1
ATOM 1986 C CA . ASN B 1 100 ? 3.629 -28.219 -7.957 1 65 100 ASN B CA 1
ATOM 1987 C C . ASN B 1 100 ? 2.152 -28.609 -7.969 1 65 100 ASN B C 1
ATOM 1989 O O . ASN B 1 100 ? 1.403 -28.25 -7.062 1 65 100 ASN B O 1
ATOM 1993 N N . HIS B 1 101 ? 1.856 -29.078 -9.164 1 65.75 101 HIS B N 1
ATOM 1994 C CA . HIS B 1 101 ? 0.555 -29.719 -9.312 1 65.75 101 HIS B CA 1
ATOM 1995 C C . HIS B 1 101 ? 0.704 -31.188 -9.68 1 65.75 101 HIS B C 1
ATOM 1997 O O . HIS B 1 101 ? 1.525 -31.547 -10.531 1 65.75 101 HIS B O 1
ATOM 2003 N N . ASN B 1 102 ? 0.089 -31.922 -8.719 1 55.78 102 ASN B N 1
ATOM 2004 C CA . ASN B 1 102 ? 0.113 -33.344 -9.031 1 55.78 102 ASN B CA 1
ATOM 2005 C C . ASN B 1 102 ? -0.988 -33.719 -10.016 1 55.78 102 ASN B C 1
ATOM 2007 O O . ASN B 1 102 ? -2.113 -33.25 -9.914 1 55.78 102 ASN B O 1
ATOM 2011 N N . LEU B 1 103 ? -0.494 -34.344 -11.031 1 56.03 103 LEU B N 1
ATOM 2012 C CA . LEU B 1 103 ? -1.455 -34.938 -11.953 1 56.03 103 LEU B CA 1
ATOM 2013 C C . LEU B 1 103 ? -1.698 -36.406 -11.602 1 56.03 103 LEU B C 1
ATOM 2015 O O . LEU B 1 103 ? -0.756 -37.188 -11.539 1 56.03 103 LEU B O 1
ATOM 2019 N N . ALA B 1 104 ? -2.922 -36.656 -10.898 1 49.75 104 ALA B N 1
ATOM 2020 C CA . ALA B 1 104 ? -3.273 -38.062 -10.688 1 49.75 104 ALA B CA 1
ATOM 2021 C C . ALA B 1 104 ? -3.926 -38.656 -11.938 1 49.75 104 ALA B C 1
ATOM 2023 O O . ALA B 1 104 ? -4.797 -38.031 -12.547 1 49.75 104 ALA B O 1
ATOM 2024 N N . TYR B 1 105 ? -3.213 -39.625 -12.539 1 49.75 105 TYR B N 1
ATOM 2025 C CA . TYR B 1 105 ? -3.797 -40.312 -13.688 1 49.75 105 TYR B CA 1
ATOM 2026 C C . TYR B 1 105 ? -3.967 -41.781 -13.391 1 49.75 105 TYR B C 1
ATOM 2028 O O . TYR B 1 105 ? -3.305 -42.344 -12.508 1 49.75 105 TYR B O 1
ATOM 2036 N N . ARG B 1 106 ? -5.285 -42.281 -13.609 1 42.44 106 ARG B N 1
ATOM 2037 C CA . ARG B 1 106 ? -5.516 -43.719 -13.531 1 42.44 106 ARG B CA 1
ATOM 2038 C C . ARG B 1 106 ? -5.277 -44.375 -14.883 1 42.44 106 ARG B C 1
ATOM 2040 O O . ARG B 1 106 ? -5.676 -43.844 -15.922 1 42.44 106 ARG B O 1
ATOM 2047 N N . LEU B 1 107 ? -4.406 -45.438 -14.898 1 42.06 107 LEU B N 1
ATOM 2048 C CA . LEU B 1 107 ? -4.168 -46.281 -16.047 1 42.06 107 LEU B CA 1
ATOM 2049 C C . LEU B 1 107 ? -5.191 -47.406 -16.109 1 42.06 107 LEU B C 1
ATOM 2051 O O . LEU B 1 107 ? -5.539 -48 -15.086 1 42.06 107 LEU B O 1
ATOM 2055 N N . ARG B 1 108 ? -6.309 -47.188 -16.906 1 37.56 108 ARG B N 1
ATOM 2056 C CA . ARG B 1 108 ? -7.145 -48.375 -17.062 1 37.56 108 ARG B CA 1
ATOM 2057 C C . ARG B 1 108 ? -6.41 -49.469 -17.812 1 37.56 108 ARG B C 1
ATOM 2059 O O . ARG B 1 108 ? -5.73 -49.219 -18.812 1 37.56 108 ARG B O 1
ATOM 2066 N N . SER B 1 109 ? -6.199 -50.625 -17.219 1 38.69 109 SER B N 1
ATOM 2067 C CA . SER B 1 109 ? -5.723 -51.844 -17.844 1 38.69 109 SER B CA 1
ATOM 2068 C C . SER B 1 109 ? -6.723 -52.375 -18.875 1 38.69 109 SER B C 1
ATOM 2070 O O . SER B 1 109 ? -7.902 -52.562 -18.562 1 38.69 109 SER B O 1
ATOM 2072 N N . GLY B 1 110 ? -6.957 -51.906 -20.109 1 38.16 110 GLY B N 1
ATOM 2073 C CA . GLY B 1 110 ? -7.758 -52.781 -20.953 1 38.16 110 GLY B CA 1
ATOM 2074 C C . GLY B 1 110 ? -7.34 -54.25 -20.875 1 38.16 110 GLY B C 1
ATOM 2075 O O . GLY B 1 110 ? -6.293 -54.562 -20.312 1 38.16 110 GLY B O 1
ATOM 2076 N N . GLU B 1 111 ? -8.219 -55.312 -21.281 1 38.09 111 GLU B N 1
ATOM 2077 C CA . GLU B 1 111 ? -7.875 -56.719 -21.5 1 38.09 111 GLU B CA 1
ATOM 2078 C C . GLU B 1 111 ? -6.488 -56.844 -22.125 1 38.09 111 GLU B C 1
ATOM 2080 O O . GLU B 1 111 ? -5.773 -57.812 -21.859 1 38.09 111 GLU B O 1
ATOM 2085 N N . GLN B 1 112 ? -6.312 -56.594 -23.516 1 36.44 112 GLN B N 1
ATOM 2086 C CA . GLN B 1 112 ? -4.906 -56.781 -23.844 1 36.44 112 GLN B CA 1
ATOM 2087 C C . GLN B 1 112 ? -4 -55.938 -22.953 1 36.44 112 GLN B C 1
ATOM 2089 O O . GLN B 1 112 ? -4.469 -55.031 -22.281 1 36.44 112 GLN B O 1
ATOM 2094 N N . GLY B 1 113 ? -2.613 -55.75 -23.203 1 34.81 113 GLY B N 1
ATOM 2095 C CA . GLY B 1 113 ? -1.614 -55.188 -22.312 1 34.81 113 GLY B CA 1
ATOM 2096 C C . GLY B 1 113 ? -2.041 -53.875 -21.672 1 34.81 113 GLY B C 1
ATOM 2097 O O . GLY B 1 113 ? -3.055 -53.312 -22.062 1 34.81 113 GLY B O 1
ATOM 2098 N N . PRO B 1 114 ? -1.55 -53.688 -20.438 1 34.78 114 PRO B N 1
ATOM 2099 C CA . PRO B 1 114 ? -1.745 -52.5 -19.625 1 34.78 114 PRO B CA 1
ATOM 2100 C C . PRO B 1 114 ? -1.807 -51.219 -20.484 1 34.78 114 PRO B C 1
ATOM 2102 O O . PRO B 1 114 ? -0.843 -50.906 -21.172 1 34.78 114 PRO B O 1
ATOM 2105 N N . LEU B 1 115 ? -2.715 -51.25 -21.484 1 33.66 115 LEU B N 1
ATOM 2106 C CA . LEU B 1 115 ? -2.693 -49.938 -22.062 1 33.66 115 LEU B CA 1
ATOM 2107 C C . LEU B 1 115 ? -2.621 -48.875 -20.969 1 33.66 115 LEU B C 1
ATOM 2109 O O . LEU B 1 115 ? -3.621 -48.562 -20.312 1 33.66 115 LEU B O 1
ATOM 2113 N N . ASN B 1 116 ? -1.724 -49.062 -19.953 1 35.34 116 ASN B N 1
ATOM 2114 C CA . ASN B 1 116 ? -1.27 -48.062 -18.984 1 35.34 116 ASN B CA 1
ATOM 2115 C C . ASN B 1 116 ? -1.125 -46.688 -19.625 1 35.34 116 ASN B C 1
ATOM 2117 O O . ASN B 1 116 ? -0.041 -46.312 -20.078 1 35.34 116 ASN B O 1
ATOM 2121 N N . GLN B 1 117 ? -1.772 -46.406 -20.625 1 30.92 117 GLN B N 1
ATOM 2122 C CA . GLN B 1 117 ? -1.457 -45.219 -21.422 1 30.92 117 GLN B CA 1
ATOM 2123 C C . GLN B 1 117 ? -1.434 -43.969 -20.547 1 30.92 117 GLN B C 1
ATOM 2125 O O . GLN B 1 117 ? -0.535 -43.125 -20.688 1 30.92 117 GLN B O 1
ATOM 2130 N N . TRP B 1 118 ? -2.301 -43.375 -19.859 1 35.78 118 TRP B N 1
ATOM 2131 C CA . TRP B 1 118 ? -1.839 -42.094 -19.344 1 35.78 118 TRP B CA 1
ATOM 2132 C C . TRP B 1 118 ? -0.879 -42.281 -18.172 1 35.78 118 TRP B C 1
ATOM 2134 O O . TRP B 1 118 ? -1.246 -42.875 -17.156 1 35.78 118 TRP B O 1
ATOM 2144 N N . VAL B 1 119 ? 0.422 -42.719 -18.297 1 32.47 119 VAL B N 1
ATOM 2145 C CA . VAL B 1 119 ? 1.667 -42.938 -17.562 1 32.47 119 VAL B CA 1
ATOM 2146 C C . VAL B 1 119 ? 2.363 -41.594 -17.344 1 32.47 119 VAL B C 1
ATOM 2148 O O . VAL B 1 119 ? 2.539 -40.812 -18.297 1 32.47 119 VAL B O 1
ATOM 2151 N N . ALA B 1 120 ? 2.123 -40.75 -16.266 1 35.31 120 ALA B N 1
ATOM 2152 C CA . ALA B 1 120 ? 3.254 -39.875 -15.898 1 35.31 120 ALA B CA 1
ATOM 2153 C C . ALA B 1 120 ? 4.57 -40.656 -15.992 1 35.31 120 ALA B C 1
ATOM 2155 O O . ALA B 1 120 ? 4.941 -41.375 -15.055 1 35.31 120 ALA B O 1
ATOM 2156 N N . GLU B 1 121 ? 4.754 -41.625 -16.891 1 31.2 121 GLU B N 1
ATOM 2157 C CA . GLU B 1 121 ? 5.91 -42.5 -16.859 1 31.2 121 GLU B CA 1
ATOM 2158 C C . GLU B 1 121 ? 7.203 -41.75 -17.141 1 31.2 121 GLU B C 1
ATOM 2160 O O . GLU B 1 121 ? 7.234 -40.875 -18 1 31.2 121 GLU B O 1
ATOM 2165 N N . SER B 1 122 ? 8.039 -41.531 -16.094 1 31.56 122 SER B N 1
ATOM 2166 C CA . SER B 1 122 ? 9.445 -41.219 -16.344 1 31.56 122 SER B CA 1
ATOM 2167 C C . SER B 1 122 ? 9.984 -42.094 -17.484 1 31.56 122 SER B C 1
ATOM 2169 O O . SER B 1 122 ? 10.078 -43.312 -17.359 1 31.56 122 SER B O 1
ATOM 2171 N N . PHE B 1 123 ? 9.391 -42 -18.734 1 30.8 123 PHE B N 1
ATOM 2172 C CA . PHE B 1 123 ? 10 -42.875 -19.75 1 30.8 123 PHE B CA 1
ATOM 2173 C C . PHE B 1 123 ? 11.469 -42.531 -19.938 1 30.8 123 PHE B C 1
ATOM 2175 O O . PHE B 1 123 ? 11.836 -41.344 -19.969 1 30.8 123 PHE B O 1
ATOM 2182 N N . ASN B 1 124 ? 12.289 -43.281 -19.547 1 31.58 124 ASN B N 1
ATOM 2183 C CA . ASN B 1 124 ? 13.711 -43.281 -19.891 1 31.58 124 ASN B CA 1
ATOM 2184 C C . ASN B 1 124 ? 13.938 -42.906 -21.344 1 31.58 124 ASN B C 1
ATOM 2186 O O . ASN B 1 124 ? 15.078 -42.688 -21.75 1 31.58 124 ASN B O 1
ATOM 2190 N N . GLY B 1 125 ? 13.273 -43.531 -22.344 1 32.12 125 GLY B N 1
ATOM 2191 C CA . GLY B 1 125 ? 13.812 -43.375 -23.688 1 32.12 125 GLY B CA 1
ATOM 2192 C C . GLY B 1 125 ? 13.625 -41.969 -24.234 1 32.12 125 GLY B C 1
ATOM 2193 O O . GLY B 1 125 ? 13.008 -41.125 -23.578 1 32.12 125 GLY B O 1
ATOM 2194 N N . SER B 1 126 ? 14.148 -41.688 -25.531 1 32.69 126 SER B N 1
ATOM 2195 C CA . SER B 1 126 ? 14.203 -40.438 -26.297 1 32.69 126 SER B CA 1
ATOM 2196 C C . SER B 1 126 ? 12.812 -39.844 -26.469 1 32.69 126 SER B C 1
ATOM 2198 O O . SER B 1 126 ? 12.359 -39.625 -27.594 1 32.69 126 SER B O 1
ATOM 2200 N N . GLY B 1 127 ? 11.828 -40.406 -25.891 1 34.06 127 GLY B N 1
ATOM 2201 C CA . GLY B 1 127 ? 10.484 -39.938 -26.172 1 34.06 127 GLY B CA 1
ATOM 2202 C C . GLY B 1 127 ? 10.297 -38.469 -25.875 1 34.06 127 GLY B C 1
ATOM 2203 O O . GLY B 1 127 ? 11.023 -37.906 -25.062 1 34.06 127 GLY B O 1
ATOM 2204 N N . TYR B 1 128 ? 9.883 -37.75 -26.969 1 31.44 128 TYR B N 1
ATOM 2205 C CA . TYR B 1 128 ? 9.562 -36.344 -26.953 1 31.44 128 TYR B CA 1
ATOM 2206 C C . TYR B 1 128 ? 8.57 -36 -25.844 1 31.44 128 TYR B C 1
ATOM 2208 O O . 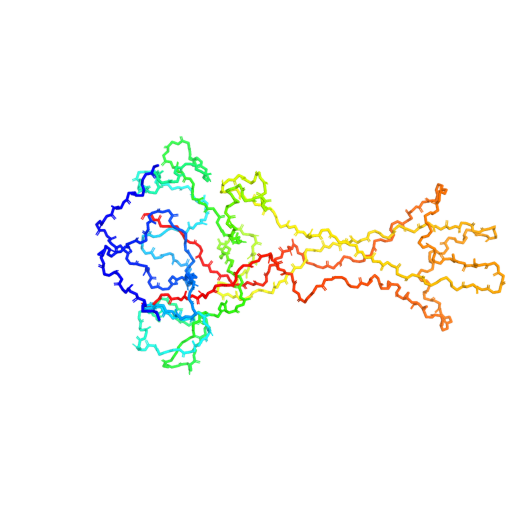TYR B 1 128 ? 7.594 -36.75 -25.641 1 31.44 128 TYR B O 1
ATOM 2216 N N . TYR B 1 129 ? 9 -35.719 -24.703 1 36.69 129 TYR B N 1
ATOM 2217 C CA . TYR B 1 129 ? 8.211 -35.062 -23.672 1 36.69 129 TYR B CA 1
ATOM 2218 C C . TYR B 1 129 ? 7.363 -33.969 -24.25 1 36.69 129 TYR B C 1
ATOM 2220 O O . TYR B 1 129 ? 7.883 -33.031 -24.906 1 36.69 129 TYR B O 1
ATOM 2228 N N . ASP B 1 130 ? 6.145 -34.469 -24.812 1 34.31 130 ASP B N 1
ATOM 2229 C CA . ASP B 1 130 ? 5.332 -33.281 -25.141 1 34.31 130 ASP B CA 1
ATOM 2230 C C . ASP B 1 130 ? 4.855 -32.594 -23.875 1 34.31 130 ASP B C 1
ATOM 2232 O O . ASP B 1 130 ? 4.426 -33.219 -22.922 1 34.31 130 ASP B O 1
ATOM 2236 N N . LYS B 1 131 ? 5.469 -31.594 -23.375 1 40.38 131 LYS B N 1
ATOM 2237 C CA . LYS B 1 131 ? 5.043 -30.688 -22.312 1 40.38 131 LYS B CA 1
ATOM 2238 C C . LYS B 1 131 ? 3.617 -30.203 -22.547 1 40.38 131 LYS B C 1
ATOM 2240 O O . LYS B 1 131 ? 3.338 -29.531 -23.547 1 40.38 131 LYS B O 1
ATOM 2245 N N . ASN B 1 132 ? 2.582 -31.109 -22.203 1 43.97 132 ASN B N 1
ATOM 2246 C CA . ASN B 1 132 ? 1.265 -30.484 -22.219 1 43.97 132 ASN B CA 1
ATOM 2247 C C . ASN B 1 132 ? 1.153 -29.375 -21.172 1 43.97 132 ASN B C 1
ATOM 2249 O O . ASN B 1 132 ? 1.584 -29.562 -20.031 1 43.97 132 ASN B O 1
ATOM 2253 N N . LYS B 1 133 ? 1.326 -28.125 -21.547 1 46.66 133 LYS B N 1
ATOM 2254 C CA . LYS B 1 133 ? 1.104 -26.984 -20.672 1 46.66 133 LYS B CA 1
ATOM 2255 C C . LYS B 1 133 ? -0.34 -26.938 -20.188 1 46.66 133 LYS B C 1
ATOM 2257 O O . LYS B 1 133 ? -1.271 -27.203 -20.953 1 46.66 133 LYS B O 1
ATOM 2262 N N . ILE B 1 134 ? -0.477 -27.297 -18.844 1 56.94 134 ILE B N 1
ATOM 2263 C CA . ILE B 1 134 ? -1.78 -27 -18.266 1 56.94 134 ILE B CA 1
ATOM 2264 C C . ILE B 1 134 ? -2.074 -25.516 -18.391 1 56.94 134 ILE B C 1
ATOM 2266 O O . ILE B 1 134 ? -1.153 -24.688 -18.484 1 56.94 134 ILE B O 1
ATOM 2270 N N . THR B 1 135 ? -3.246 -25.156 -18.734 1 59.53 135 THR B N 1
ATOM 2271 C CA . THR B 1 135 ? -3.725 -23.797 -18.969 1 59.53 135 THR B CA 1
ATOM 2272 C C . THR B 1 135 ? -3.295 -22.859 -17.844 1 59.53 135 THR B C 1
ATOM 2274 O O . THR B 1 135 ? -3.137 -23.297 -16.703 1 59.53 135 THR B O 1
ATOM 2277 N N . GLN B 1 136 ? -2.756 -21.766 -18.219 1 66.12 136 GLN B N 1
ATOM 2278 C CA . GLN B 1 136 ? -2.34 -20.719 -17.312 1 66.12 136 GLN B CA 1
ATOM 2279 C C . GLN B 1 136 ? -3.539 -20.109 -16.594 1 66.12 136 GLN B C 1
ATOM 2281 O O . GLN B 1 136 ? -4.609 -19.938 -17.188 1 66.12 136 GLN B O 1
ATOM 2286 N N . THR B 1 137 ? -3.496 -20.109 -15.195 1 70.94 137 THR B N 1
ATOM 2287 C CA . THR B 1 137 ? -4.469 -19.328 -14.453 1 70.94 137 THR B CA 1
ATOM 2288 C C . THR B 1 137 ? -3.775 -18.203 -13.664 1 70.94 137 THR B C 1
ATOM 2290 O O . THR B 1 137 ? -2.588 -18.312 -13.359 1 70.94 137 THR B O 1
ATOM 2293 N N . GLY B 1 138 ? -4.406 -17.047 -13.648 1 77.12 138 GLY B N 1
ATOM 2294 C CA . GLY B 1 138 ? -3.918 -15.906 -12.883 1 77.12 138 GLY B CA 1
ATOM 2295 C C . GLY B 1 138 ? -3.84 -14.633 -13.703 1 77.12 138 GLY B C 1
ATOM 2296 O O . GLY B 1 138 ? -4.254 -14.609 -14.867 1 77.12 138 GLY B O 1
ATOM 2297 N N . GLY B 1 139 ? -3.432 -13.531 -13.07 1 83.06 139 GLY B N 1
ATOM 2298 C CA . GLY B 1 139 ? -3.297 -12.234 -13.703 1 83.06 139 GLY B CA 1
ATOM 2299 C C . GLY B 1 139 ? -1.853 -11.805 -13.883 1 83.06 139 GLY B C 1
ATOM 2300 O O . GLY B 1 139 ? -0.962 -12.648 -14.008 1 83.06 139 GLY B O 1
ATOM 2301 N N . TYR B 1 140 ? -1.616 -10.539 -14.078 1 87.88 140 TYR B N 1
ATOM 2302 C CA . TYR B 1 140 ? -0.3 -10.031 -14.453 1 87.88 140 TYR B CA 1
ATOM 2303 C C . TYR B 1 140 ? 0.581 -9.844 -13.227 1 87.88 140 TYR B C 1
ATOM 2305 O O . TYR B 1 140 ? 1.771 -9.539 -13.352 1 87.88 140 TYR B O 1
ATOM 2313 N N . GLU B 1 141 ? -0.094 -10.039 -12.023 1 92.38 141 GLU B N 1
ATOM 2314 C CA . GLU B 1 141 ? 0.64 -9.75 -10.797 1 92.38 141 GLU B CA 1
ATOM 2315 C C . GLU B 1 141 ? 0.265 -10.719 -9.68 1 92.38 141 GLU B C 1
ATOM 2317 O O . GLU B 1 141 ? -0.875 -11.188 -9.617 1 92.38 141 GLU B O 1
ATOM 2322 N N . THR B 1 142 ? 1.227 -11.133 -8.859 1 93.56 142 THR B N 1
ATOM 2323 C CA . THR B 1 142 ? 0.901 -11.68 -7.543 1 93.56 142 THR B CA 1
ATOM 2324 C C . THR B 1 142 ? 0.778 -10.57 -6.508 1 93.56 142 THR B C 1
ATOM 2326 O O . THR B 1 142 ? 1.742 -9.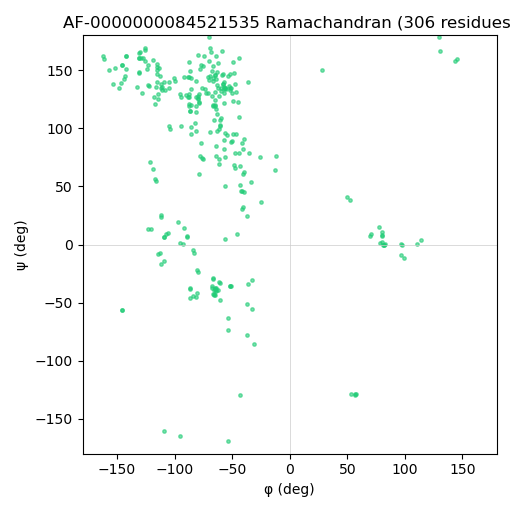844 -6.25 1 93.56 142 THR B O 1
ATOM 2329 N N . ARG B 1 143 ? -0.41 -10.406 -6.008 1 94.75 143 ARG B N 1
ATOM 2330 C CA . ARG B 1 143 ? -0.656 -9.352 -5.031 1 94.75 143 ARG B CA 1
ATOM 2331 C C . ARG B 1 143 ? -1.696 -9.789 -4.004 1 94.75 143 ARG B C 1
ATOM 2333 O O . ARG B 1 143 ? -2.568 -10.602 -4.305 1 94.75 143 ARG B O 1
ATOM 2340 N N . PRO B 1 144 ? -1.57 -9.125 -2.779 1 96 144 PRO B N 1
ATOM 2341 C CA . PRO B 1 144 ? -2.662 -9.297 -1.819 1 96 144 PRO B CA 1
ATOM 2342 C C . PRO B 1 144 ? -3.863 -8.406 -2.121 1 96 144 PRO B C 1
ATOM 2344 O O . PRO B 1 144 ? -3.766 -7.492 -2.949 1 96 144 PRO B O 1
ATOM 2347 N N . ARG B 1 145 ? -4.961 -8.773 -1.523 1 95.94 145 ARG B N 1
ATOM 2348 C CA . ARG B 1 145 ? -6.043 -7.793 -1.461 1 95.94 145 ARG B CA 1
ATOM 2349 C C . ARG B 1 145 ? -5.555 -6.477 -0.86 1 95.94 145 ARG B C 1
ATOM 2351 O O . ARG B 1 145 ? -4.711 -6.473 0.039 1 95.94 145 ARG B O 1
ATOM 2358 N N . ASN B 1 146 ? -6.16 -5.375 -1.412 1 97.88 146 ASN B N 1
ATOM 2359 C CA . ASN B 1 146 ? -5.594 -4.105 -0.972 1 97.88 146 ASN B CA 1
ATOM 2360 C C . ASN B 1 146 ? -6.539 -2.941 -1.252 1 97.88 146 ASN B C 1
ATOM 2362 O O . ASN B 1 146 ? -7.516 -3.092 -1.99 1 97.88 146 ASN B O 1
ATOM 2366 N N . VAL B 1 147 ? -6.297 -1.809 -0.581 1 98 147 VAL B N 1
ATOM 2367 C CA . VAL B 1 147 ? -6.906 -0.506 -0.827 1 98 147 VAL B CA 1
ATOM 2368 C C . VAL B 1 147 ? -5.836 0.492 -1.266 1 98 147 VAL B C 1
ATOM 2370 O O . VAL B 1 147 ? -4.742 0.528 -0.698 1 98 147 VAL 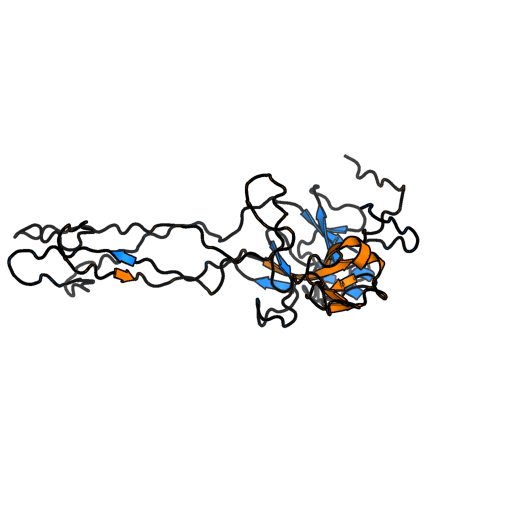B O 1
ATOM 2373 N N . SER B 1 148 ? -6.18 1.242 -2.279 1 97.94 148 SER B N 1
ATOM 2374 C CA . SER B 1 148 ? -5.215 2.188 -2.834 1 97.94 148 SER B CA 1
ATOM 2375 C C . SER B 1 148 ? -5.27 3.525 -2.104 1 97.94 148 SER B C 1
ATOM 2377 O O . SER B 1 148 ? -6.32 4.172 -2.055 1 97.94 148 SER B O 1
ATOM 2379 N N . LEU B 1 149 ? -4.184 4.039 -1.469 1 98.38 149 LEU B N 1
ATOM 2380 C CA . LEU B 1 149 ? -4.055 5.336 -0.808 1 98.38 149 LEU B CA 1
ATOM 2381 C C . LEU B 1 149 ? -2.789 6.055 -1.259 1 98.38 149 LEU B C 1
ATOM 2383 O O . LEU B 1 149 ? -1.859 5.426 -1.768 1 98.38 149 LEU B O 1
ATOM 2387 N N . LEU B 1 150 ? -2.77 7.316 -1.068 1 98.19 150 LEU B N 1
ATOM 2388 C CA . LEU B 1 150 ? -1.627 8.109 -1.512 1 98.19 150 LEU B CA 1
ATOM 2389 C C . LEU B 1 150 ? -0.46 7.973 -0.54 1 98.19 150 LEU B C 1
ATOM 2391 O O . LEU B 1 150 ? -0.595 8.281 0.646 1 98.19 150 LEU B O 1
ATOM 2395 N N . ALA B 1 151 ? 0.655 7.543 -1.038 1 98.62 151 ALA B N 1
ATOM 2396 C CA . ALA B 1 151 ? 1.871 7.504 -0.23 1 98.62 151 ALA B CA 1
ATOM 2397 C C . ALA B 1 151 ? 2.621 8.828 -0.302 1 98.62 151 ALA B C 1
ATOM 2399 O O . ALA B 1 151 ? 2.891 9.336 -1.393 1 98.62 151 ALA B O 1
ATOM 2400 N N . CYS B 1 152 ? 2.916 9.391 0.87 1 98.31 152 CYS B N 1
ATOM 2401 C CA . CYS B 1 152 ? 3.631 10.664 0.934 1 98.31 152 CYS B CA 1
ATOM 2402 C C . CYS B 1 152 ? 4.828 10.562 1.87 1 98.31 152 CYS B C 1
ATOM 2404 O O . CYS B 1 152 ? 4.93 9.625 2.666 1 98.31 152 CYS B O 1
ATOM 2406 N N . ILE B 1 153 ? 5.773 11.516 1.693 1 97.81 153 ILE B N 1
ATOM 2407 C CA . ILE B 1 153 ? 6.961 11.617 2.535 1 97.81 153 ILE B CA 1
ATOM 2408 C C . ILE B 1 153 ? 7.035 13 3.168 1 97.81 153 ILE B C 1
ATOM 2410 O O . ILE B 1 153 ? 6.809 14.008 2.494 1 97.81 153 ILE B O 1
ATOM 2414 N N . LYS B 1 154 ? 7.379 13.039 4.441 1 96.75 154 LYS B N 1
ATOM 2415 C CA . LYS B 1 154 ? 7.488 14.281 5.203 1 96.75 154 LYS B CA 1
ATOM 2416 C C . LYS B 1 154 ? 8.766 15.039 4.852 1 96.75 154 LYS B C 1
ATOM 2418 O O . LYS B 1 154 ? 9.836 14.438 4.754 1 96.75 154 LYS B O 1
ATOM 2423 N N . TYR B 1 155 ? 8.609 16.406 4.637 1 95.69 155 TYR B N 1
ATOM 2424 C CA . TYR B 1 155 ? 9.805 17.203 4.402 1 95.69 155 TYR B CA 1
ATOM 2425 C C . TYR B 1 155 ? 9.977 18.25 5.484 1 95.69 155 TYR B C 1
ATOM 2427 O O . TYR B 1 155 ? 9.016 18.625 6.16 1 95.69 155 TYR B O 1
#

InterPro domains:
  IPR011083 Phage tail collar domain [PF07484] (16-73)
  IPR037053 Phage tail collar domain superfamily [G3DSA:3.90.1340.10] (4-69)

Foldseek 3Di:
DDPPPPPPCVPDDDFFDKDWDQDPDDDPQKDFQAFDWDFCVVPVRNCVVCPQVSHCRVVPGTHTGHHCVVHDDDDDCPPVPPPPPDDPSDDDAADDDDDDDDDDDDQPCDDPDRPVPPPCPPPVPVPPNVPPPPDDDDDPGDDDDDDDTTMIGGD/DDPPPVPDPPDPDDFFDKDWDADPDDDPQKDFQAFDWDFCVVPVRNCVVCPQVSHCRVVPGTHTGHHCVPHDDDDDCPPVPPDPPDDPSDDDAADDDDDDDDDDDDQPCDVPGSVNPVPPPPPPDPDDPPPPDDDDDDDPGDDDDDDDTTMIGGD

Radius of gyration: 27.79 Å; Cα contacts (8 Å, |Δi|>4): 567; chains: 2; bounding box: 51×82×64 Å

Solvent-accessible surface area (backbone atoms only — not comparable to full-atom values): 18441 Å² total; per-residue (Å²): 136,78,81,71,76,71,65,81,73,49,47,58,79,54,65,37,32,43,48,73,38,97,45,95,61,68,56,93,58,41,39,68,22,62,39,52,64,42,50,39,76,85,38,39,70,31,35,72,62,39,45,51,76,54,30,49,48,78,73,74,60,27,23,19,35,53,64,47,74,95,44,45,68,27,19,32,23,89,84,73,62,76,41,66,88,63,56,80,64,38,78,44,74,47,31,46,39,48,47,64,47,70,39,67,32,24,62,68,66,55,89,83,56,75,50,64,69,72,62,84,38,74,42,82,57,94,44,72,53,65,72,59,52,55,52,88,76,81,74,96,65,45,65,73,90,82,82,95,64,38,50,27,30,29,81,134,76,78,70,74,74,70,71,71,73,70,34,70,55,62,65,42,72,43,36,27,65,39,94,64,66,56,93,59,40,39,67,22,62,40,53,66,41,49,39,74,83,38,40,69,30,34,71,69,54,46,50,73,54,31,47,47,78,72,74,60,28,23,18,33,54,63,38,47,42,34,70,87,73,83,77,42,89,82,75,62,85,49,67,89,62,59,83,90,60,88,78,80,75,70,75,76,88,80,80,65,60,68,69,67,78,50,59,60,52,90,64,71,65,48,47,59,65,35,78,33,85,54,84,62,92,53,70,57,56,58,48,62,46,77,63,56,60,45,96,45,44,37,43,36,28,33,24,31,30,39,28,31,29,83

Secondary structure (DSSP, 8-state):
-------SS-----TTEEEEESSSSPPTTEEE-B--EEETTTTHHHHHHHTTTT--TTSSSEEEPPB-TT-EEEE--TTSSSSTTPPTT-EE--BPBPB--EEEE-----SSS----------SSS-------B---S-S---------EEEEE-/-------SS--PPPTT-EEEESSSSPPTTEEE-B--EEETTTTHHHHHHHTTTT--TTSSSEEEPPB-TT-------TTSSSSTTPPTT------PPP----B-------SSS----S------SS---EEEEPPPBSBS--B--EEEEEEEEE-

pLDDT: mean 77.96, std 26.55, range [24.47, 98.81]